Protein 2XVY (pdb70)

GO terms:
  GO:0050897 cobalt ion binding (F, IDA)
  GO:0051266 sirohydrochlorin ferrochelatase activity (F, IDA)
  GO:0016852 sirohydrochlorin cobaltochelatase activity (F, IDA)
  GO:0051262 protein tetramerization (P, IDA)
  GO:0020037 heme binding (F, IDA)
  GO:0042597 periplasmic space (C, TAS)

Radius of gyration: 18.87 Å; Cα contacts (8 Å, |Δi|>4): 536; chains: 1; bounding box: 40×61×34 Å

Foldseek 3Di:
DAEAEEEEEQDFPPPVWCVLVVLLVVVLCVVVVPHHYHYAHQHPVRCVSCVVVVHHHHHLLRRQVVVQVVVHAEYEYFYQWAWCFDSVVVNVVSQVVQDPPVSGHPYYFYFGYQLGPLVSLLLLLVQVVVVDDPPDDALAAEEEEEAADPGPRSVSQVSSQVNNCVVHVRYYYAYPYHPPHVVVVVVSCVVSVHAEYEYEYAGSTLHDCLDPQDPNPDCNHVCNVCVVVNHHYHYDRGGSSPGPSSSVSSVVSSVVRVVVRD

Nearest PDB structures (foldseek):
  2xvz-assembly1_A  TM=1.003E+00  e=1.046E-52  Nitratidesulfovibrio vulgaris str. Hildenborough
  2xwp-assembly1_A  TM=9.402E-01  e=5.558E-26  Salmonella enterica subsp. enterica serovar Typhimurium
  5hsg-assembly1_A  TM=4.271E-01  e=9.578E-05  Klebsiella pneumoniae subsp. pneumoniae MGH 78578
  5x2o-assembly2_C  TM=3.585E-01  e=1.044E-01  Oryzias latipes
  8jbt-assembly1_A  TM=3.182E-01  e=3.562E-01  Chloracidobacterium thermophilum

CATH classification: 3.40.50.1400 (+1 more: 3.40.50.1400)

Structure (mmCIF, N/CA/C/O backbone):
data_2XVY
#
_entry.id   2XVY
#
_cell.length_a   120.810
_cell.length_b   120.810
_cell.length_c   119.710
_cell.angle_alpha   90.00
_cell.angle_beta   90.00
_cell.angle_gamma   90.00
#
_symmetry.space_group_name_H-M   'I 4 2 2'
#
loop_
_entity.id
_entity.type
_entity.pdbx_description
1 polymer 'CHELATASE, PUTATIVE'
2 non-polymer 'PROTOPORPHYRIN IX CONTAINING FE'
3 non-polymer 'COBALT (II) ION'
4 non-polymer 'SULFATE ION'
5 non-polymer GLYCEROL
6 non-polymer 'PEROXIDE ION'
7 non-polymer 'SODIUM ION'
8 water water
#
loop_
_atom_site.group_PDB
_atom_site.id
_atom_site.type_symbol
_atom_site.label_atom_id
_atom_site.label_alt_id
_atom_site.label_comp_id
_atom_site.label_asym_id
_atom_site.label_entity_id
_atom_site.label_seq_id
_atom_site.pdbx_PDB_ins_code
_atom_site.Cartn_x
_atom_site.Cartn_y
_atom_site.Cartn_z
_atom_site.occupancy
_atom_site.B_iso_or_equiv
_atom_site.auth_seq_id
_atom_site.auth_comp_id
_atom_site.auth_asym_id
_atom_site.auth_atom_id
_atom_site.pdbx_PDB_model_num
ATOM 1 N N . GLN A 1 8 ? 20.353 63.171 14.577 1.00 33.86 8 GLN A N 1
ATOM 2 C CA . GLN A 1 8 ? 19.980 61.846 13.983 1.00 34.82 8 GLN A CA 1
ATOM 3 C C . GLN A 1 8 ? 19.833 60.791 15.066 1.00 32.99 8 GLN A C 1
ATOM 4 O O . GLN A 1 8 ? 20.796 60.495 15.780 1.00 34.23 8 GLN A O 1
ATOM 10 N N . LYS A 1 9 ? 18.649 60.174 15.190 1.00 29.53 9 LYS A N 1
ATOM 11 C CA . LYS A 1 9 ? 18.423 59.363 16.348 1.00 25.46 9 LYS A CA 1
ATOM 12 C C . LYS A 1 9 ? 17.550 58.169 15.945 1.00 24.79 9 LYS A C 1
ATOM 13 O O . LYS A 1 9 ? 16.403 58.353 15.544 1.00 22.96 9 LYS A O 1
ATOM 19 N N . THR A 1 10 ? 18.122 56.980 16.042 1.00 23.70 10 THR A N 1
ATOM 20 C CA . THR A 1 10 ? 17.404 55.750 15.608 1.00 22.34 10 THR A CA 1
ATOM 21 C C . THR A 1 10 ? 16.615 55.147 16.728 1.00 20.08 10 THR A C 1
ATOM 22 O O . THR A 1 10 ? 17.084 55.099 17.869 1.00 20.47 10 THR A O 1
ATOM 26 N N . GLY A 1 11 ? 15.398 54.647 16.410 1.00 19.64 11 GLY A N 1
ATOM 27 C CA . GLY A 1 11 ? 14.624 53.923 17.371 1.00 19.69 11 GLY A CA 1
ATOM 28 C C . GLY A 1 11 ? 13.966 52.699 16.706 1.00 18.50 11 GLY A C 1
ATOM 29 O O . GLY A 1 11 ? 13.871 52.630 15.496 1.00 19.63 11 GLY A O 1
ATOM 30 N N . ILE A 1 12 ? 13.546 51.774 17.539 1.00 18.28 12 ILE A N 1
ATOM 31 C CA . ILE A 1 12 ? 12.820 50.595 17.068 1.00 18.83 12 ILE A CA 1
ATOM 32 C C . ILE A 1 12 ? 11.434 50.608 17.711 1.00 18.29 12 ILE A C 1
ATOM 33 O O . ILE A 1 12 ? 11.301 50.813 18.926 1.00 19.18 12 ILE A O 1
ATOM 38 N N . LEU A 1 13 ? 10.403 50.357 16.891 1.00 18.06 13 LEU A N 1
ATOM 39 C CA . LEU A 1 13 ? 9.045 50.262 17.426 1.00 17.78 13 LEU A CA 1
ATOM 40 C C . LEU A 1 13 ? 8.554 48.831 17.139 1.00 17.32 13 LEU A C 1
ATOM 41 O O . LEU A 1 13 ? 8.330 48.475 15.969 1.00 18.51 13 LEU A O 1
ATOM 46 N N . LEU A 1 14 ? 8.387 48.085 18.216 1.00 17.56 14 LEU A N 1
ATOM 47 C CA . LEU A 1 14 ? 7.872 46.682 18.124 1.00 17.82 14 LEU A CA 1
ATOM 48 C C . LEU A 1 14 ? 6.362 46.772 18.213 1.00 18.85 14 LEU A C 1
ATOM 49 O O . LEU A 1 14 ? 5.782 47.438 19.110 1.00 19.19 14 LEU A O 1
ATOM 54 N N . VAL A 1 15 ? 5.696 46.117 17.263 1.00 19.56 15 VAL A N 1
ATOM 55 C CA . VAL A 1 15 ? 4.244 46.225 17.190 1.00 20.16 15 VAL A CA 1
ATOM 56 C C . VAL A 1 15 ? 3.652 44.839 17.108 1.00 22.79 15 VAL A C 1
ATOM 57 O O . VAL A 1 15 ? 3.903 44.109 16.136 1.00 22.39 15 VAL A O 1
ATOM 61 N N . ALA A 1 16 ? 2.868 44.498 18.101 1.00 22.40 16 ALA A N 1
ATOM 62 C CA . ALA A 1 16 ? 2.208 43.206 18.067 1.00 24.41 16 ALA A CA 1
ATOM 63 C C . ALA A 1 16 ? 0.691 43.420 17.972 1.00 24.57 16 ALA A C 1
ATOM 64 O O . ALA A 1 16 ? 0.168 44.539 18.166 1.00 23.56 16 ALA A O 1
ATOM 66 N N . PHE A 1 17 ? -0.044 42.346 17.715 1.00 24.67 17 PHE A N 1
ATOM 67 C CA . PHE A 1 17 ? -1.495 42.464 17.786 1.00 27.34 17 PHE A CA 1
ATOM 68 C C . PHE A 1 17 ? -1.814 42.898 19.217 1.00 28.07 17 PHE A C 1
ATOM 69 O O . PHE A 1 17 ? -2.599 43.854 19.470 1.00 27.14 17 PHE A O 1
ATOM 77 N N . GLY A 1 18 ? -1.156 42.185 20.128 1.00 29.70 18 GLY A N 1
ATOM 78 C CA . GLY A 1 18 ? -1.205 42.422 21.548 1.00 32.81 18 GLY A CA 1
ATOM 79 C C . GLY A 1 18 ? -2.128 41.441 22.244 1.00 34.75 18 GLY A C 1
ATOM 80 O O . GLY A 1 18 ? -2.989 40.790 21.602 1.00 35.38 18 GLY A O 1
ATOM 81 N N . THR A 1 19 ? -1.979 41.392 23.574 1.00 35.29 19 THR A N 1
ATOM 82 C CA . THR A 1 19 ? -2.830 40.581 24.432 1.00 35.75 19 THR A CA 1
ATOM 83 C C . THR A 1 19 ? -2.984 41.278 25.792 1.00 36.38 19 THR A C 1
ATOM 84 O O . THR A 1 19 ? -2.065 41.978 26.244 1.00 35.14 19 THR A O 1
ATOM 88 N N . SER A 1 20 ? -4.155 41.119 26.407 1.00 38.50 20 SER A N 1
ATOM 89 C CA . SER A 1 20 ? -4.352 41.559 27.804 1.00 40.74 20 SER A CA 1
ATOM 90 C C . SER A 1 20 ? -4.372 40.372 28.757 1.00 42.45 20 SER A C 1
ATOM 91 O O . SER A 1 20 ? -4.538 40.567 29.967 1.00 43.40 20 SER A O 1
ATOM 94 N N . VAL A 1 21 ? -4.221 39.159 28.209 1.00 43.51 21 VAL A N 1
ATOM 95 C CA . VAL A 1 21 ? -4.078 37.929 29.016 1.00 44.20 21 VAL A CA 1
ATOM 96 C C . VAL A 1 21 ? -2.716 37.954 29.746 1.00 44.82 21 VAL A C 1
ATOM 97 O O . VAL A 1 21 ? -1.636 37.909 29.132 1.00 44.19 21 VAL A O 1
ATOM 101 N N . GLU A 1 22 ? -2.788 38.024 31.070 1.00 45.66 22 GLU A N 1
ATOM 102 C CA . GLU A 1 22 ? -1.620 38.045 31.944 1.00 46.42 22 GLU A CA 1
ATOM 103 C C . GLU A 1 22 ? -0.618 36.945 31.593 1.00 46.52 22 GLU A C 1
ATOM 104 O O . GLU A 1 22 ? 0.565 37.225 31.381 1.00 47.05 22 GLU A O 1
ATOM 110 N N . GLU A 1 23 ? -1.102 35.705 31.501 1.00 46.55 23 GLU A N 1
ATOM 111 C CA . GLU A 1 23 ? -0.226 34.537 31.257 1.00 46.47 23 GLU A CA 1
ATOM 112 C C . GLU A 1 23 ? 0.427 34.521 29.869 1.00 45.67 23 GLU A C 1
ATOM 113 O O . GLU A 1 23 ? 1.394 33.785 29.658 1.00 45.81 23 GLU A O 1
ATOM 119 N N . ALA A 1 24 ? -0.105 35.312 28.930 1.00 44.24 24 ALA A N 1
ATOM 120 C CA . ALA A 1 24 ? 0.372 35.328 27.541 1.00 43.72 24 ALA A CA 1
ATOM 121 C C . ALA A 1 24 ? 1.434 36.408 27.266 1.00 43.87 24 ALA A C 1
ATOM 122 O O . ALA A 1 24 ? 2.310 36.222 26.389 1.00 42.60 24 ALA A O 1
ATOM 124 N N . ARG A 1 25 ? 1.344 37.514 28.013 1.00 43.73 25 ARG A N 1
ATOM 125 C CA . ARG A 1 25 ? 2.205 38.705 27.828 1.00 45.13 25 ARG A CA 1
ATOM 126 C C . ARG A 1 25 ? 3.736 38.446 27.917 1.00 44.79 25 ARG A C 1
ATOM 127 O O . ARG A 1 25 ? 4.527 39.090 27.201 1.00 45.74 25 ARG A O 1
ATOM 135 N N . PRO A 1 26 ? 4.164 37.504 28.779 1.00 44.65 26 PRO A N 1
ATOM 136 C CA . PRO A 1 26 ? 5.581 37.124 28.796 1.00 43.40 26 PRO A CA 1
ATOM 137 C C . PRO A 1 26 ? 6.235 36.759 27.471 1.00 42.42 26 PRO A C 1
ATOM 138 O O . PRO A 1 26 ? 7.408 37.092 27.298 1.00 43.44 26 PRO A O 1
ATOM 142 N N . ALA A 1 27 ? 5.523 36.092 26.557 1.00 39.91 27 ALA A N 1
ATOM 143 C CA . ALA A 1 27 ? 6.034 35.891 25.182 1.00 38.24 27 ALA A CA 1
ATOM 144 C C . ALA A 1 27 ? 6.508 37.216 24.527 1.00 36.44 27 ALA A C 1
ATOM 145 O O . ALA A 1 27 ? 7.543 37.238 23.843 1.00 34.83 27 ALA A O 1
ATOM 147 N N . LEU A 1 28 ? 5.744 38.296 24.731 1.00 35.23 28 LEU A N 1
ATOM 148 C CA . LEU A 1 28 ? 6.126 39.592 24.126 1.00 36.11 28 LEU A CA 1
ATOM 149 C C . LEU A 1 28 ? 7.319 40.207 24.845 1.00 37.00 28 LEU A C 1
ATOM 150 O O . LEU A 1 28 ? 8.243 40.697 24.190 1.00 36.97 28 LEU A O 1
ATOM 155 N N . ASP A 1 29 ? 7.321 40.149 26.179 1.00 38.37 29 ASP A N 1
ATOM 156 C CA . ASP A 1 29 ? 8.532 40.531 26.976 1.00 39.98 29 ASP A CA 1
ATOM 157 C C . ASP A 1 29 ? 9.791 39.780 26.521 1.00 39.07 29 ASP A C 1
ATOM 158 O O . ASP A 1 29 ? 10.876 40.369 26.407 1.00 39.92 29 ASP A O 1
ATOM 163 N N . LYS A 1 30 ? 9.660 38.484 26.258 1.00 38.79 30 LYS A N 1
ATOM 164 C CA . LYS A 1 30 ? 10.781 37.724 25.727 1.00 37.98 30 LYS A CA 1
ATOM 165 C C . LYS A 1 30 ? 11.286 38.360 24.408 1.00 36.57 30 LYS A C 1
ATOM 166 O O . LYS A 1 30 ? 12.501 38.574 24.241 1.00 36.27 30 LYS A O 1
ATOM 172 N N . MET A 1 31 ? 10.363 38.699 23.493 1.00 33.85 31 MET A N 1
ATOM 173 C CA . MET A 1 31 ? 10.775 39.318 22.223 1.00 31.76 31 MET A CA 1
ATOM 174 C C . MET A 1 31 ? 11.529 40.606 22.478 1.00 30.78 31 MET A C 1
ATOM 175 O O . MET A 1 31 ? 12.534 40.859 21.825 1.00 29.97 31 MET A O 1
ATOM 184 N N . GLY A 1 32 ? 11.035 41.409 23.428 1.00 30.79 32 GLY A N 1
ATOM 185 C CA . GLY A 1 32 ? 11.688 42.693 23.795 1.00 30.58 32 GLY A CA 1
ATOM 186 C C . GLY A 1 32 ? 13.113 42.442 24.283 1.00 30.54 32 GLY A C 1
ATOM 187 O O . GLY A 1 32 ? 14.050 43.123 23.856 1.00 29.38 32 GLY A O 1
ATOM 188 N N . ASP A 1 33 ? 13.297 41.434 25.132 1.00 30.77 33 ASP A N 1
ATOM 189 C CA . ASP A 1 33 ? 14.673 41.012 25.514 1.00 31.48 33 ASP A CA 1
ATOM 190 C C . ASP A 1 33 ? 15.593 40.649 24.338 1.00 31.09 33 ASP A C 1
ATOM 191 O O . ASP A 1 33 ? 16.760 41.120 24.268 1.00 30.83 33 ASP A O 1
ATOM 196 N N . ARG A 1 34 ? 15.087 39.817 23.417 1.00 28.62 34 ARG A N 1
ATOM 197 C CA . ARG A 1 34 ? 15.846 39.433 22.245 1.00 28.10 34 ARG A CA 1
ATOM 198 C C . ARG A 1 34 ? 16.253 40.653 21.438 1.00 26.81 34 ARG A C 1
ATOM 199 O O . ARG A 1 34 ? 17.381 40.733 20.938 1.00 26.74 34 ARG A O 1
ATOM 213 N N . VAL A 1 35 ? 15.311 41.584 21.258 1.00 26.17 35 VAL A N 1
ATOM 214 C CA . VAL A 1 35 ? 15.604 42.757 20.440 1.00 26.75 35 VAL A CA 1
ATOM 215 C C . VAL A 1 35 ? 16.674 43.652 21.095 1.00 28.17 35 VAL A C 1
ATOM 216 O O . VAL A 1 35 ? 17.626 44.078 20.398 1.00 27.70 35 VAL A O 1
ATOM 220 N N . ARG A 1 36 ? 16.498 43.894 22.392 1.00 29.40 36 ARG A N 1
ATOM 221 C CA . ARG A 1 36 ? 17.496 44.635 23.218 1.00 32.33 36 ARG A CA 1
ATOM 222 C C . ARG A 1 36 ? 18.867 43.974 23.127 1.00 32.65 36 ARG A C 1
ATOM 223 O O . ARG A 1 36 ? 19.882 44.650 22.924 1.00 32.53 36 ARG A O 1
ATOM 231 N N . ALA A 1 37 ? 18.899 42.648 23.248 1.00 33.28 37 ALA A N 1
ATOM 232 C CA . ALA A 1 37 ? 20.161 41.914 23.167 1.00 32.85 37 ALA A CA 1
ATOM 233 C C . ALA A 1 37 ? 20.828 42.050 21.805 1.00 31.84 37 ALA A C 1
ATOM 234 O O . ALA A 1 37 ? 22.052 42.173 21.723 1.00 32.10 37 ALA A O 1
ATOM 236 N N . ALA A 1 38 ? 20.045 42.050 20.728 1.00 30.56 38 ALA A N 1
ATOM 237 C CA . ALA A 1 38 ? 20.594 42.181 19.389 1.00 29.40 38 ALA A CA 1
ATOM 238 C C . ALA A 1 38 ? 21.007 43.621 19.056 1.00 29.45 38 ALA A C 1
ATOM 239 O O . ALA A 1 38 ? 21.893 43.836 18.224 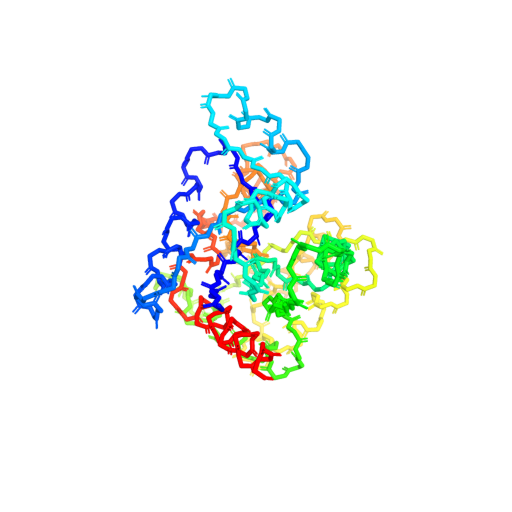1.00 30.00 38 ALA A O 1
ATOM 241 N N . HIS A 1 39 ? 20.349 44.603 19.681 1.00 29.08 39 HIS A N 1
ATOM 242 C CA . HIS A 1 39 ? 20.540 46.020 19.313 1.00 29.31 39 HIS A CA 1
ATOM 243 C C . HIS A 1 39 ? 20.675 46.866 20.578 1.00 29.84 39 HIS A C 1
ATOM 244 O O . HIS A 1 39 ? 19.823 47.703 20.894 1.00 29.87 39 HIS A O 1
ATOM 251 N N . PRO A 1 40 ? 21.766 46.634 21.322 1.00 30.89 40 PRO A N 1
ATOM 252 C CA . PRO A 1 40 ? 21.877 47.145 22.678 1.00 31.38 40 PRO A CA 1
ATOM 253 C C . PRO A 1 40 ? 21.882 48.675 22.759 1.00 31.36 40 PRO A C 1
ATOM 254 O O . PRO A 1 40 ? 21.584 49.207 23.794 1.00 32.79 40 PRO A O 1
ATOM 258 N N . ASP A 1 41 ? 22.170 49.366 21.676 1.00 32.10 41 ASP A N 1
ATOM 259 C CA . ASP A 1 41 ? 22.269 50.822 21.754 1.00 33.04 41 ASP A CA 1
ATOM 260 C C . ASP A 1 41 ? 21.081 51.569 21.144 1.00 31.92 41 ASP A C 1
ATOM 261 O O . ASP A 1 41 ? 21.130 52.793 20.979 1.00 31.05 41 ASP A O 1
ATOM 266 N N . ILE A 1 42 ? 20.029 50.834 20.771 1.00 29.27 42 ILE A N 1
ATOM 267 C CA . ILE A 1 42 ? 18.901 51.467 20.077 1.00 26.63 42 ILE A CA 1
ATOM 268 C C . ILE A 1 42 ? 17.684 51.372 20.985 1.00 25.14 42 ILE A C 1
ATOM 269 O O . ILE A 1 42 ? 17.312 50.261 21.430 1.00 25.07 42 ILE A O 1
ATOM 274 N N . PRO A 1 43 ? 17.058 52.530 21.296 1.00 23.79 43 PRO A N 1
ATOM 275 C CA . PRO A 1 43 ? 15.861 52.537 22.148 1.00 22.13 43 PRO A CA 1
ATOM 276 C C . PRO A 1 43 ? 14.744 51.707 21.491 1.00 22.75 43 PRO A C 1
ATOM 277 O O . PRO A 1 43 ? 14.632 51.696 20.295 1.00 21.65 43 PRO A O 1
ATOM 281 N N . VAL A 1 44 ? 13.982 51.020 22.314 1.00 22.49 44 VAL A N 1
ATOM 282 C CA . VAL A 1 44 ? 12.924 50.139 21.838 1.00 23.95 44 VAL A CA 1
ATOM 283 C C . VAL A 1 44 ? 11.617 50.643 22.442 1.00 23.68 44 VAL A C 1
ATOM 284 O O . VAL A 1 44 ? 11.561 51.023 23.612 1.00 26.03 44 VAL A O 1
ATOM 288 N N . ARG A 1 45 ? 10.578 50.745 21.625 1.00 23.47 45 ARG A N 1
ATOM 289 C CA . ARG A 1 45 ? 9.288 51.243 22.080 1.00 22.05 45 ARG A CA 1
ATOM 290 C C . ARG A 1 45 ? 8.270 50.196 21.637 1.00 22.68 45 ARG A C 1
ATOM 291 O O . ARG A 1 45 ? 8.592 49.372 20.748 1.00 20.68 45 ARG A O 1
ATOM 299 N N . TRP A 1 46 ? 7.080 50.221 22.239 1.00 20.15 46 TRP A N 1
ATOM 300 C CA . TRP A 1 46 ? 6.036 49.219 21.891 1.00 21.16 46 TRP A CA 1
ATOM 301 C C . TRP A 1 46 ? 4.750 49.883 21.409 1.00 20.14 46 TRP A C 1
ATOM 302 O O . TRP A 1 46 ? 4.399 51.012 21.843 1.00 20.79 46 TRP A O 1
ATOM 313 N N . ALA A 1 47 ? 4.026 49.202 20.510 1.00 19.08 47 ALA A N 1
ATOM 314 C CA . ALA A 1 47 ? 2.633 49.580 20.200 1.00 17.74 47 ALA A CA 1
ATOM 315 C C . ALA A 1 47 ? 1.842 48.332 19.899 1.00 19.25 47 ALA A C 1
ATOM 316 O O . ALA A 1 47 ? 2.441 47.250 19.701 1.00 19.06 47 ALA A O 1
ATOM 318 N N . TYR A 1 48 ? 0.530 48.519 19.784 1.00 19.46 48 TYR A N 1
ATOM 319 C CA . TYR A 1 48 ? -0.394 47.360 19.601 1.00 21.02 48 TYR A CA 1
ATOM 320 C C . TYR A 1 48 ? -1.415 47.684 18.561 1.00 21.21 48 TYR A C 1
ATOM 321 O O . TYR A 1 48 ? -1.975 48.801 18.574 1.00 20.20 48 TYR A O 1
ATOM 330 N N . THR A 1 49 ? -1.703 46.735 17.654 1.00 20.77 49 THR A N 1
ATOM 331 C CA . THR A 1 49 ? -2.626 47.067 16.585 1.00 21.94 49 THR A CA 1
ATOM 332 C C . THR A 1 49 ? -4.109 46.825 16.937 1.00 23.29 49 THR A C 1
ATOM 333 O O . THR A 1 49 ? -4.964 47.412 16.315 1.00 25.33 49 THR A O 1
ATOM 337 N N . ALA A 1 50 ? -4.417 45.984 17.897 1.00 24.00 50 ALA A N 1
ATOM 338 C CA . ALA A 1 50 ? -5.841 45.664 18.143 1.00 24.36 50 ALA A CA 1
ATOM 339 C C . ALA A 1 50 ? -6.453 46.750 19.088 1.00 24.29 50 ALA A C 1
ATOM 340 O O . ALA A 1 50 ? -6.068 46.825 20.251 1.00 23.06 50 ALA A O 1
ATOM 342 N N . LYS A 1 51 ? -7.417 47.519 18.594 1.00 25.72 51 LYS A N 1
ATOM 343 C CA . LYS A 1 51 ? -8.068 48.590 19.398 1.00 26.78 51 LYS A CA 1
ATOM 344 C C . LYS A 1 51 ? -8.656 48.012 20.709 1.00 27.30 51 LYS A C 1
ATOM 345 O O . LYS A 1 51 ? -8.547 48.621 21.775 1.00 25.32 51 LYS A O 1
ATOM 351 N N . MET A 1 52 ? -9.216 46.794 20.668 1.00 26.48 52 MET A N 1
ATOM 352 C CA . MET A 1 52 ? -9.787 46.216 21.897 1.00 28.39 52 MET A CA 1
ATOM 353 C C . MET A 1 52 ? -8.785 45.773 22.923 1.00 26.86 52 MET A C 1
ATOM 354 O O . MET A 1 52 ? -9.059 45.845 24.130 1.00 27.91 52 MET A O 1
ATOM 359 N N . ILE A 1 53 ? -7.599 45.352 22.489 1.00 23.49 53 ILE A N 1
ATOM 360 C CA . ILE A 1 53 ? -6.591 45.012 23.435 1.00 23.82 53 ILE A CA 1
ATOM 361 C C . ILE A 1 53 ? -6.054 46.298 24.083 1.00 21.47 53 ILE A C 1
ATOM 362 O O . ILE A 1 53 ? -5.748 46.312 25.267 1.00 21.33 53 ILE A O 1
ATOM 367 N N . ARG A 1 54 ? -5.931 47.357 23.293 1.00 20.63 54 ARG A N 1
ATOM 368 C CA . ARG A 1 54 ? -5.439 48.647 23.889 1.00 19.98 54 ARG A CA 1
ATOM 369 C C . ARG A 1 54 ? -6.427 49.144 24.934 1.00 19.94 54 ARG A C 1
ATOM 370 O O . ARG A 1 54 ? -6.019 49.578 26.009 1.00 19.30 54 ARG A O 1
ATOM 378 N N . ALA A 1 55 ? -7.720 49.031 24.630 1.00 19.18 55 ALA A N 1
ATOM 379 C CA . ALA A 1 55 ? -8.768 49.395 25.599 1.00 20.54 55 ALA A CA 1
ATOM 380 C C . ALA A 1 55 ? -8.632 48.591 26.874 1.00 20.33 55 ALA A C 1
ATOM 381 O O . ALA A 1 55 ? -8.608 49.157 27.988 1.00 19.64 55 ALA A O 1
ATOM 383 N N . LYS A 1 56 ? -8.451 47.265 26.753 1.00 20.45 56 LYS A N 1
ATOM 384 C CA . LYS A 1 56 ? -8.337 46.447 27.941 1.00 22.34 56 LYS A CA 1
ATOM 385 C C . LYS A 1 56 ? -7.110 46.744 28.746 1.00 22.05 56 LYS A C 1
ATOM 386 O O . LYS A 1 56 ? -7.165 46.711 29.983 1.00 21.32 56 LYS A O 1
ATOM 392 N N . LEU A 1 57 ? -5.981 47.029 28.075 1.00 19.45 57 LEU A N 1
ATOM 393 C CA . LEU A 1 57 ? -4.772 47.301 28.788 1.00 19.42 57 LEU A CA 1
ATOM 394 C C . LEU A 1 57 ? -4.899 48.649 29.480 1.00 18.04 57 LEU A C 1
ATOM 395 O O . LEU A 1 57 ? -4.508 48.761 30.639 1.00 18.36 57 LEU A O 1
ATOM 400 N N . ARG A 1 58 ? -5.461 49.638 28.789 1.00 18.22 58 ARG A N 1
ATOM 401 C CA . ARG A 1 58 ? -5.639 50.947 29.475 1.00 17.90 58 ARG A CA 1
ATOM 402 C C . ARG A 1 58 ? -6.527 50.777 30.714 1.00 19.22 58 ARG A C 1
ATOM 403 O O . ARG A 1 58 ? -6.294 51.372 31.800 1.00 17.72 58 ARG A O 1
ATOM 411 N N . ALA A 1 59 ? -7.533 49.930 30.573 1.00 18.11 59 ALA A N 1
ATOM 412 C CA . ALA A 1 59 ? -8.406 49.678 31.721 1.00 20.22 59 ALA A CA 1
ATOM 413 C C . ALA A 1 59 ? -7.639 49.140 32.896 1.00 20.15 59 ALA A C 1
ATOM 414 O O . ALA A 1 59 ? -7.985 49.431 34.051 1.00 21.41 59 ALA A O 1
ATOM 416 N N . GLU A 1 60 ? -6.614 48.321 32.644 1.00 20.81 60 GLU A N 1
ATOM 417 C CA . GLU A 1 60 ? -5.771 47.821 33.732 1.00 22.49 60 GLU A CA 1
ATOM 418 C C . GLU A 1 60 ? -4.706 48.814 34.207 1.00 22.83 60 GLU A C 1
ATOM 419 O O . GLU A 1 60 ? -3.882 48.495 35.058 1.00 23.71 60 GLU A O 1
ATOM 425 N N . GLY A 1 61 ? -4.729 50.031 33.678 1.00 21.42 61 GLY A N 1
ATOM 426 C CA . GLY A 1 61 ? -3.766 51.053 34.132 1.00 21.71 61 GLY A CA 1
ATOM 427 C C . GLY A 1 61 ? -2.435 50.975 33.426 1.00 21.24 61 GLY A C 1
ATOM 428 O O . GLY A 1 61 ? -1.450 51.540 33.902 1.00 21.65 61 GLY A O 1
ATOM 429 N N . ILE A 1 62 ? -2.405 50.311 32.274 1.00 21.19 62 ILE A N 1
ATOM 430 C CA . ILE A 1 62 ? -1.165 50.047 31.538 1.00 23.24 62 ILE A CA 1
ATOM 431 C C . ILE A 1 62 ? -1.181 50.907 30.268 1.00 22.57 62 ILE A C 1
ATOM 432 O O . ILE A 1 62 ? -2.185 50.950 29.552 1.00 23.25 62 ILE A O 1
ATOM 437 N N . ALA A 1 63 ? -0.077 51.592 29.974 1.00 22.51 63 ALA A N 1
ATOM 438 C CA . ALA A 1 63 ? 0.012 52.347 28.691 1.00 22.19 63 ALA A CA 1
ATOM 439 C C . ALA A 1 63 ? 0.064 51.342 27.538 1.00 20.62 63 ALA A C 1
ATOM 440 O O . ALA A 1 63 ? 0.801 50.349 27.595 1.00 21.76 63 ALA A O 1
ATOM 442 N N . ALA A 1 64 ? -0.714 51.585 26.481 1.00 18.98 64 ALA A N 1
ATOM 443 C CA . ALA A 1 64 ? -0.800 50.632 25.375 1.00 17.75 64 ALA A CA 1
ATOM 444 C C . ALA A 1 64 ? -1.073 51.463 24.133 1.00 16.63 64 ALA A C 1
ATOM 445 O O . ALA A 1 64 ? -2.191 51.532 23.638 1.00 16.10 64 ALA A O 1
ATOM 447 N N . PRO A 1 65 ? -0.037 52.152 23.640 1.00 17.26 65 PRO A N 1
ATOM 448 C CA . PRO A 1 65 ? -0.237 53.089 22.524 1.00 16.11 65 PRO A CA 1
ATOM 449 C C . PRO A 1 65 ? -0.615 52.378 21.218 1.00 16.52 65 PRO A C 1
ATOM 450 O O . PRO A 1 65 ? -0.119 51.275 20.934 1.00 16.20 65 PRO A O 1
ATOM 454 N N . SER A 1 66 ? -1.477 52.993 20.437 1.00 15.32 66 SER A N 1
ATOM 455 C CA . SER A 1 66 ? -1.621 52.644 19.031 1.00 15.46 66 SER A CA 1
ATOM 456 C C . SER A 1 66 ? -0.324 52.956 18.280 1.00 16.29 66 SER A C 1
ATOM 457 O O . SER A 1 66 ? 0.530 53.739 18.781 1.00 16.20 66 SER A O 1
ATOM 460 N N . PRO A 1 67 ? -0.164 52.396 17.067 1.00 16.82 67 PRO A N 1
ATOM 461 C CA . PRO A 1 67 ? 1.026 52.738 16.302 1.00 17.84 67 PRO A CA 1
ATOM 462 C C . PRO A 1 67 ? 1.097 54.270 16.081 1.00 16.81 67 PRO A C 1
ATOM 463 O O . PRO A 1 67 ? 2.196 54.852 16.223 1.00 16.10 67 PRO A O 1
ATOM 467 N N . ALA A 1 68 ? -0.048 54.893 15.791 1.00 16.20 68 ALA A N 1
ATOM 468 C CA . ALA A 1 68 ? -0.071 56.369 15.602 1.00 16.89 68 ALA A CA 1
ATOM 469 C C . ALA A 1 68 ? 0.337 57.120 16.915 1.00 16.44 68 ALA A C 1
ATOM 470 O O . ALA A 1 68 ? 1.153 58.040 16.876 1.00 16.06 68 ALA A O 1
ATOM 472 N N . GLU A 1 69 ? -0.171 56.711 18.084 1.00 15.18 69 GLU A N 1
ATOM 473 C CA . GLU A 1 69 ? 0.218 57.333 19.350 1.00 15.40 69 GLU A CA 1
ATOM 474 C C . GLU A 1 69 ? 1.709 57.150 19.595 1.00 16.18 69 GLU A C 1
ATOM 475 O O . GLU A 1 69 ? 2.414 58.093 20.011 1.00 15.83 69 GLU A O 1
ATOM 481 N N . ALA A 1 70 ? 2.199 55.924 19.396 1.00 15.44 70 ALA A N 1
ATOM 482 C CA . ALA A 1 70 ? 3.603 55.643 19.624 1.00 14.81 70 ALA A CA 1
ATOM 483 C C . ALA A 1 70 ? 4.509 56.471 18.713 1.00 15.04 70 ALA A C 1
ATOM 484 O O . ALA A 1 70 ? 5.513 57.038 19.197 1.00 16.99 70 ALA A O 1
ATOM 486 N N . LEU A 1 71 ? 4.200 56.519 17.409 1.00 16.16 71 LEU A N 1
ATOM 487 C CA . LEU A 1 71 ? 5.057 57.266 16.485 1.00 16.82 71 LEU A CA 1
ATOM 488 C C . LEU A 1 71 ? 4.987 58.775 16.779 1.00 17.65 71 LEU A C 1
ATOM 489 O O . LEU A 1 71 ? 6.054 59.453 16.744 1.00 17.26 71 LEU A O 1
ATOM 494 N N . ALA A 1 72 ? 3.784 59.279 17.077 1.00 17.52 72 ALA A N 1
ATOM 495 C CA . ALA A 1 72 ? 3.660 60.707 17.459 1.00 16.69 72 ALA A CA 1
ATOM 496 C C . ALA A 1 72 ? 4.533 60.993 18.691 1.00 17.62 72 ALA A C 1
ATOM 497 O O . ALA A 1 72 ? 5.233 62.049 18.765 1.00 17.69 72 ALA A O 1
ATOM 499 N N . GLY A 1 73 ? 4.523 60.101 19.674 1.00 17.49 73 GLY A N 1
ATOM 500 C CA . GLY A 1 73 ? 5.387 60.265 20.851 1.00 18.24 73 GLY A CA 1
ATOM 501 C C . GLY A 1 73 ? 6.862 60.149 20.552 1.00 18.48 73 GLY A C 1
ATOM 502 O O . GLY A 1 73 ? 7.677 60.899 21.124 1.00 19.40 73 GLY A O 1
ATOM 503 N N . MET A 1 74 ? 7.262 59.207 19.693 1.00 18.00 74 MET A N 1
ATOM 504 C CA . MET A 1 74 ? 8.668 59.124 19.318 1.00 18.71 74 MET A CA 1
ATOM 505 C C . MET A 1 74 ? 9.121 60.391 18.537 1.00 18.66 74 MET A C 1
ATOM 506 O O . MET A 1 74 ? 10.269 60.888 18.723 1.00 20.59 74 MET A O 1
ATOM 511 N N . ALA A 1 75 ? 8.239 60.943 17.714 1.00 19.32 75 ALA A N 1
ATOM 512 C CA . ALA A 1 75 ? 8.610 62.200 17.011 1.00 19.12 75 ALA A CA 1
ATOM 513 C C . ALA A 1 75 ? 8.873 63.299 18.068 1.00 20.97 75 ALA A C 1
ATOM 514 O O . ALA A 1 75 ? 9.852 64.068 17.957 1.00 21.38 75 ALA A O 1
ATOM 516 N N . GLU A 1 76 ? 8.063 63.320 19.116 1.00 21.95 76 GLU A N 1
ATOM 517 C CA . GLU A 1 76 ? 8.203 64.329 20.145 1.00 22.46 76 GLU A CA 1
ATOM 518 C C . GLU A 1 76 ? 9.506 64.132 20.959 1.00 23.33 76 GLU A C 1
ATOM 519 O O . GLU A 1 76 ? 10.106 65.109 21.455 1.00 24.11 76 GLU A O 1
ATOM 525 N N . GLU A 1 77 ? 9.971 62.896 21.091 1.00 20.61 77 GLU A N 1
ATOM 526 C CA . GLU A 1 77 ? 11.255 62.629 21.700 1.00 22.54 77 GLU A CA 1
ATOM 527 C C . GLU A 1 77 ? 12.443 62.942 20.800 1.00 22.07 77 GLU A C 1
ATOM 528 O O . GLU A 1 77 ? 13.575 62.768 21.242 1.00 23.97 77 GLU A O 1
ATOM 534 N N . GLY A 1 78 ? 12.190 63.320 19.546 1.00 21.83 78 GLY A N 1
ATOM 535 C CA . GLY A 1 78 ? 13.243 63.677 18.634 1.00 21.47 78 GLY A CA 1
ATOM 536 C C . GLY A 1 78 ? 13.873 62.482 17.897 1.00 21.32 78 GLY A C 1
ATOM 537 O O . GLY A 1 78 ? 14.954 62.611 17.303 1.00 21.90 78 GLY A O 1
ATOM 538 N N . PHE A 1 79 ? 13.193 61.318 17.882 1.00 20.93 79 PHE A N 1
ATOM 539 C CA . PHE A 1 79 ? 13.673 60.254 16.996 1.00 20.62 79 PHE A CA 1
ATOM 540 C C . PHE A 1 79 ? 13.545 60.756 15.576 1.00 20.92 79 PHE A C 1
ATOM 541 O O . PHE A 1 79 ? 12.628 61.546 15.277 1.00 21.31 79 PHE A O 1
ATOM 549 N N . THR A 1 80 ? 14.459 60.318 14.702 1.00 20.46 80 THR A N 1
ATOM 550 C CA . THR A 1 80 ? 14.421 60.714 13.328 1.00 20.66 80 THR A CA 1
ATOM 551 C C . THR A 1 80 ? 14.246 59.531 12.406 1.00 19.73 80 THR A C 1
ATOM 552 O O . THR A 1 80 ? 13.724 59.690 11.325 1.00 19.97 80 THR A O 1
ATOM 556 N N . HIS A 1 81 ? 14.752 58.370 12.807 1.00 19.52 81 HIS A N 1
ATOM 557 C CA . HIS A 1 81 ? 14.662 57.209 11.896 1.00 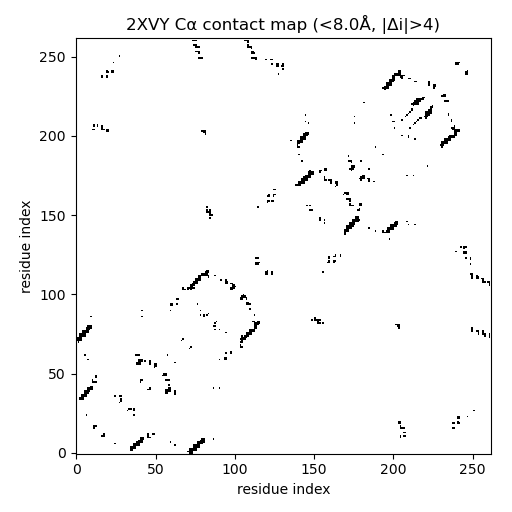19.77 81 HIS A CA 1
ATOM 558 C C . HIS A 1 81 ? 14.133 56.067 12.725 1.00 18.48 81 HIS A C 1
ATOM 559 O O . HIS A 1 81 ? 14.763 55.705 13.715 1.00 20.52 81 HIS A O 1
ATOM 566 N N . VAL A 1 82 ? 12.980 55.490 12.359 1.00 19.28 82 VAL A N 1
ATOM 567 C CA . VAL A 1 82 ? 12.441 54.452 13.242 1.00 18.70 82 VAL A CA 1
ATOM 568 C C . VAL A 1 82 ? 12.160 53.196 12.416 1.00 18.34 82 VAL A C 1
ATOM 569 O O . VAL A 1 82 ? 11.517 53.313 11.377 1.00 18.51 82 VAL A O 1
ATOM 573 N N . ALA A 1 83 ? 12.655 52.049 12.882 1.00 18.93 83 ALA A N 1
ATOM 574 C CA . ALA A 1 83 ? 12.309 50.754 12.251 1.00 18.46 83 ALA A CA 1
ATOM 575 C C . ALA A 1 83 ? 11.146 50.153 13.069 1.00 17.69 83 ALA A C 1
ATOM 576 O O . ALA A 1 83 ? 11.268 49.881 14.278 1.00 18.16 83 ALA A O 1
ATOM 578 N N . VAL A 1 84 ? 10.026 50.004 12.406 1.00 19.26 84 VAL A N 1
ATOM 579 C CA . VAL A 1 84 ? 8.833 49.417 12.996 1.00 19.61 84 VAL A CA 1
ATOM 580 C C . VAL A 1 84 ? 8.833 47.905 12.651 1.00 21.63 84 VAL A C 1
ATOM 581 O O . VAL A 1 84 ? 8.778 47.551 11.459 1.00 24.43 84 VAL A O 1
ATOM 585 N N . GLN A 1 85 ? 8.851 47.034 13.644 1.00 19.31 85 GLN A N 1
ATOM 586 C CA . GLN A 1 85 ? 8.838 45.600 13.372 1.00 20.40 85 GLN A CA 1
ATOM 587 C C . GLN A 1 85 ? 7.491 45.035 13.709 1.00 20.43 85 GLN A C 1
ATOM 588 O O . GLN A 1 85 ? 7.084 45.028 14.860 1.00 21.24 85 GLN A O 1
ATOM 594 N N . SER A 1 86 ? 6.858 44.497 12.679 1.00 21.73 86 SER A N 1
ATOM 595 C CA . SER A 1 86 ? 5.645 43.765 12.837 1.00 22.35 86 SER A CA 1
ATOM 596 C C . SER A 1 86 ? 5.873 42.375 13.528 1.00 22.11 86 SER A C 1
ATOM 597 O O . SER A 1 86 ? 6.667 41.577 13.063 1.00 23.33 86 SER A O 1
ATOM 600 N N . LEU A 1 87 ? 5.195 42.144 14.637 1.00 21.19 87 LEU A N 1
ATOM 601 C CA . LEU A 1 87 ? 5.223 40.842 15.289 1.00 22.37 87 LEU A CA 1
ATOM 602 C C . LEU A 1 87 ? 3.953 40.066 14.922 1.00 21.29 87 LEU A C 1
ATOM 603 O O . LEU A 1 87 ? 3.524 39.198 15.635 1.00 23.77 87 LEU A O 1
ATOM 608 N N . HIS A 1 88 ? 3.377 40.401 13.747 1.00 19.27 88 HIS A N 1
ATOM 609 C CA . HIS A 1 88 ? 2.239 39.682 13.119 1.00 19.24 88 HIS A CA 1
ATOM 610 C C . HIS A 1 88 ? 2.746 38.457 12.348 1.00 16.82 88 HIS A C 1
ATOM 611 O O . HIS A 1 88 ? 3.937 38.345 12.028 1.00 16.07 88 HIS A O 1
ATOM 618 N N . THR A 1 89 ? 1.836 37.508 12.113 1.00 17.52 89 THR A N 1
ATOM 619 C CA . THR A 1 89 ? 2.231 36.288 11.403 1.00 18.16 89 THR A CA 1
ATOM 620 C C . THR A 1 89 ? 2.161 36.425 9.890 1.00 17.63 89 THR A C 1
ATOM 621 O O . THR A 1 89 ? 2.988 35.828 9.200 1.00 19.00 89 THR A O 1
ATOM 625 N N . ILE A 1 90 ? 1.180 37.184 9.368 1.00 15.67 90 ILE A N 1
ATOM 626 C CA . ILE A 1 90 ? 0.977 37.281 7.921 1.00 15.63 90 ILE A CA 1
ATOM 627 C C . ILE A 1 90 ? 0.871 38.751 7.556 1.00 17.27 90 ILE A C 1
ATOM 628 O O . ILE A 1 90 ? 0.581 39.573 8.450 1.00 16.92 90 ILE A O 1
ATOM 633 N N . PRO A 1 91 ? 1.094 39.062 6.270 1.00 17.60 91 PRO A N 1
ATOM 634 C CA . PRO A 1 91 ? 0.945 40.475 5.782 1.00 17.73 91 PRO A CA 1
ATOM 635 C C . PRO A 1 91 ? -0.502 40.788 5.450 1.00 17.12 91 PRO A C 1
ATOM 636 O O . PRO A 1 91 ? -0.864 41.116 4.277 1.00 18.06 91 PRO A O 1
ATOM 640 N N . GLY A 1 92 ? -1.347 40.692 6.478 1.00 18.10 92 GLY A N 1
ATOM 641 C CA . GLY A 1 92 ? -2.787 40.804 6.308 1.00 17.82 92 GLY A CA 1
ATOM 642 C C . GLY A 1 92 ? -3.238 42.241 6.596 1.00 19.16 92 GLY A C 1
ATOM 643 O O . GLY A 1 92 ? -2.459 43.186 6.432 1.00 18.91 92 GLY A O 1
ATOM 644 N N . GLU A 1 93 ? -4.478 42.378 7.051 1.00 21.58 93 GLU A N 1
ATOM 645 C CA . GLU A 1 93 ? -5.081 43.714 7.281 1.00 22.93 93 GLU A CA 1
ATOM 646 C C . GLU A 1 93 ? -4.313 44.499 8.350 1.00 23.01 93 GLU A C 1
ATOM 647 O O . GLU A 1 93 ? -4.027 45.690 8.109 1.00 23.40 93 GLU A O 1
ATOM 653 N N . GLU A 1 94 ? -3.936 43.864 9.487 1.00 23.56 94 GLU A N 1
ATOM 654 C CA . GLU A 1 94 ? -3.192 44.573 10.547 1.00 24.68 94 GLU A CA 1
ATOM 655 C C . GLU A 1 94 ? -1.865 45.046 10.035 1.00 23.42 94 GLU A C 1
ATOM 656 O O . GLU A 1 94 ? -1.493 46.203 10.256 1.00 24.00 94 GLU A O 1
ATOM 662 N N . PHE A 1 95 ? -1.106 44.158 9.385 1.00 20.37 95 PHE A N 1
ATOM 663 C CA . PHE A 1 95 ? 0.170 44.550 8.812 1.00 20.36 95 PHE A CA 1
ATOM 664 C C . PHE A 1 95 ? 0.023 45.711 7.800 1.00 18.99 95 PHE A C 1
ATOM 665 O O . PHE A 1 95 ? 0.828 46.687 7.790 1.00 20.20 95 PHE A O 1
ATOM 673 N N . HIS A 1 96 ? -0.964 45.592 6.928 1.00 19.03 96 HIS A N 1
ATOM 674 C CA . HIS A 1 96 ? -1.139 46.623 5.895 1.00 19.15 96 HIS A CA 1
ATOM 675 C C . HIS A 1 96 ? -1.527 47.975 6.561 1.00 19.63 96 HIS A C 1
ATOM 676 O O . HIS A 1 96 ? -1.080 49.034 6.093 1.00 19.62 96 HIS A O 1
ATOM 683 N N . GLY A 1 97 ? -2.327 47.915 7.616 1.00 21.09 97 GLY A N 1
ATOM 684 C CA . GLY A 1 97 ? -2.703 49.154 8.360 1.00 21.51 97 GLY A CA 1
ATOM 685 C C . GLY A 1 97 ? -1.478 49.755 8.994 1.00 22.32 97 GLY A C 1
ATOM 686 O O . GLY A 1 97 ? -1.269 50.990 8.993 1.00 22.13 97 GLY A O 1
ATOM 687 N N . LEU A 1 98 ? -0.636 48.892 9.558 1.00 21.58 98 LEU A N 1
ATOM 688 C CA . LEU A 1 98 ? 0.641 49.316 10.076 1.00 22.30 98 LEU A CA 1
ATOM 689 C C . LEU A 1 98 ? 1.526 50.002 9.047 1.00 21.89 98 LEU A C 1
ATOM 690 O O . LEU A 1 98 ? 2.090 51.083 9.327 1.00 22.06 98 LEU A O 1
ATOM 695 N N . LEU A 1 99 ? 1.657 49.456 7.832 1.00 21.63 99 LEU A N 1
ATOM 696 C CA . LEU A 1 99 ? 2.439 50.107 6.785 1.00 21.66 99 LEU A CA 1
ATOM 697 C C . LEU A 1 99 ? 1.887 51.485 6.443 1.00 22.18 99 LEU A C 1
ATOM 698 O O . LEU A 1 99 ? 2.657 52.423 6.194 1.00 21.96 99 LEU A O 1
ATOM 703 N N . GLU A 1 100 ? 0.573 51.585 6.374 1.00 21.13 100 GLU A N 1
ATOM 704 C CA . GLU A 1 100 ? -0.003 52.866 5.983 1.00 23.84 100 GLU A CA 1
ATOM 705 C C . GLU A 1 100 ? 0.279 53.928 7.048 1.00 23.09 100 GLU A C 1
ATOM 706 O O . GLU A 1 100 ? 0.572 55.099 6.741 1.00 22.80 100 GLU A O 1
ATOM 712 N N . THR A 1 101 ? 0.181 53.505 8.295 1.00 22.37 101 THR A N 1
ATOM 713 C CA . THR A 1 101 ? 0.401 54.404 9.421 1.00 22.71 101 THR A CA 1
ATOM 714 C C . THR A 1 101 ? 1.835 54.844 9.470 1.00 23.95 101 THR A C 1
ATOM 715 O O . THR A 1 101 ? 2.148 56.047 9.569 1.00 22.02 101 THR A O 1
ATOM 719 N N . ALA A 1 102 ? 2.747 53.873 9.358 1.00 24.13 102 ALA A N 1
ATOM 720 C CA . ALA A 1 102 ? 4.150 54.182 9.362 1.00 26.75 102 ALA A CA 1
ATOM 721 C C . ALA A 1 102 ? 4.510 55.172 8.298 1.00 27.70 102 ALA A C 1
ATOM 722 O O . ALA A 1 102 ? 5.215 56.173 8.544 1.00 28.86 102 ALA A O 1
ATOM 724 N N . HIS A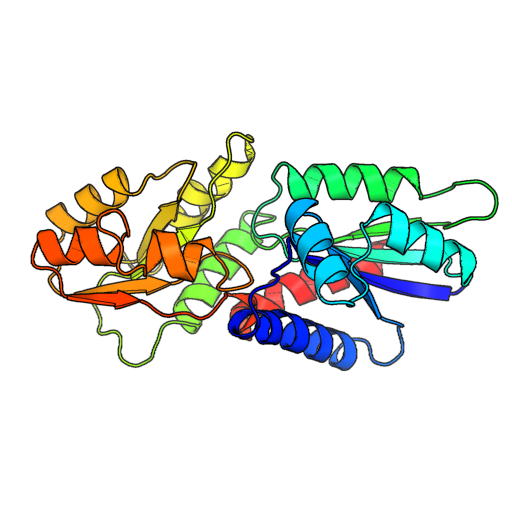 1 103 ? 4.001 54.927 7.102 1.00 27.29 103 HIS A N 1
ATOM 725 C CA . HIS A 1 103 ? 4.325 55.784 6.010 1.00 28.63 103 HIS A CA 1
ATOM 726 C C . HIS A 1 103 ? 3.664 57.178 6.082 1.00 27.79 103 HIS A C 1
ATOM 727 O O . HIS A 1 103 ? 4.234 58.163 5.597 1.00 27.90 103 HIS A O 1
ATOM 734 N N . ALA A 1 104 ? 2.538 57.269 6.790 1.00 25.18 104 ALA A N 1
ATOM 735 C CA . ALA A 1 104 ? 1.888 58.571 7.074 1.00 23.80 104 ALA A CA 1
ATOM 736 C C . ALA A 1 104 ? 2.791 59.471 7.908 1.00 22.93 104 ALA A C 1
ATOM 737 O O . ALA A 1 104 ? 2.785 60.715 7.720 1.00 22.24 104 ALA A O 1
ATOM 739 N N . PHE A 1 105 ? 3.573 58.880 8.806 1.00 20.95 105 PHE A N 1
ATOM 740 C CA . PHE A 1 105 ? 4.394 59.674 9.732 1.00 22.18 105 PHE A CA 1
ATOM 741 C C . PHE A 1 105 ? 5.681 60.104 9.074 1.00 23.16 105 PHE A C 1
ATOM 742 O O . PHE A 1 105 ? 6.273 61.143 9.431 1.00 23.11 105 PHE A O 1
ATOM 750 N N . GLN A 1 106 ? 6.110 59.337 8.069 1.00 22.54 106 GLN A N 1
ATOM 751 C CA . GLN A 1 106 ? 7.407 59.585 7.483 1.00 23.86 106 GLN A CA 1
ATOM 752 C C . GLN A 1 106 ? 7.353 60.876 6.685 1.00 24.43 106 GLN A C 1
ATOM 753 O O . GLN A 1 106 ? 6.482 61.075 5.804 1.00 24.23 106 GLN A O 1
ATOM 759 N N . GLY A 1 107 ? 8.248 61.782 7.029 1.00 25.07 107 GLY A N 1
ATOM 760 C CA . GLY A 1 107 ? 8.369 63.011 6.267 1.00 27.10 107 GLY A CA 1
ATOM 761 C C . GLY A 1 107 ? 7.481 64.137 6.737 1.00 27.84 107 GLY A C 1
ATOM 762 O O . GLY A 1 107 ? 7.550 65.215 6.159 1.00 29.78 107 GLY A O 1
ATOM 763 N N . LEU A 1 108 ? 6.626 63.899 7.743 1.00 27.68 108 LEU A N 1
ATOM 764 C CA . LEU A 1 108 ? 5.825 64.994 8.332 1.00 28.13 108 LEU A CA 1
ATOM 765 C C . LEU A 1 108 ? 6.710 66.144 8.810 1.00 29.98 108 LEU A C 1
ATOM 766 O O . LEU A 1 108 ? 7.765 65.949 9.401 1.00 28.99 108 LEU A O 1
ATOM 771 N N . PRO A 1 109 ? 6.264 67.374 8.553 1.00 32.66 109 PRO A N 1
ATOM 772 C CA . PRO A 1 109 ? 7.050 68.550 8.917 1.00 33.91 109 PRO A CA 1
ATOM 773 C C . PRO A 1 109 ? 7.519 68.512 10.350 1.00 33.20 109 PRO A C 1
ATOM 774 O O . PRO A 1 109 ? 6.737 68.316 11.245 1.00 35.01 109 PRO A O 1
ATOM 778 N N . LYS A 1 110 ? 8.817 68.666 10.545 1.00 33.14 110 LYS A N 1
ATOM 779 C CA . LYS A 1 110 ? 9.464 68.602 11.865 1.00 33.40 110 LYS A CA 1
ATOM 780 C C . LYS A 1 110 ? 9.318 67.276 12.609 1.00 32.36 110 LYS A C 1
ATOM 781 O O . LYS A 1 110 ? 9.584 67.210 13.809 1.00 31.34 110 LYS A O 1
ATOM 787 N N . GLY A 1 111 ? 8.929 66.213 11.894 1.00 30.23 111 GLY A N 1
ATOM 788 C CA . GLY A 1 111 ? 8.741 64.905 12.564 1.00 27.86 111 GLY A CA 1
ATOM 789 C C . GLY A 1 111 ? 9.775 63.882 12.119 1.00 26.67 111 GLY A C 1
ATOM 790 O O . GLY A 1 111 ? 10.918 64.215 11.824 1.00 26.16 111 GLY A O 1
ATOM 791 N N . LEU A 1 112 ? 9.352 62.622 12.023 1.00 24.27 112 LEU A N 1
ATOM 792 C CA . LEU A 1 112 ? 10.250 61.553 11.613 1.00 22.88 112 LEU A CA 1
ATOM 793 C C . LEU A 1 112 ? 10.711 61.720 10.153 1.00 23.14 112 LEU A C 1
ATOM 794 O O . LEU A 1 112 ? 9.907 62.054 9.286 1.00 24.72 112 LEU A O 1
ATOM 799 N N . THR A 1 113 ? 12.001 61.474 9.922 1.00 23.83 113 THR A N 1
ATOM 800 C CA . THR A 1 113 ? 12.587 61.509 8.590 1.00 24.91 113 THR A CA 1
ATOM 801 C C . THR A 1 113 ? 12.272 60.223 7.835 1.00 23.40 113 THR A C 1
ATOM 802 O O . THR A 1 113 ? 11.895 60.243 6.661 1.00 23.63 113 THR A O 1
ATOM 806 N N . ARG A 1 114 ? 12.376 59.101 8.533 1.00 22.98 114 ARG A N 1
ATOM 807 C CA . ARG A 1 114 ? 12.277 57.815 7.822 1.00 21.61 114 ARG A CA 1
ATOM 808 C C . ARG A 1 114 ? 11.653 56.792 8.776 1.00 20.77 114 ARG A C 1
ATOM 809 O O . ARG A 1 114 ? 12.078 56.703 9.919 1.00 21.41 114 ARG A O 1
ATOM 817 N N . VAL A 1 115 ? 10.619 56.089 8.305 1.00 20.03 115 VAL A N 1
ATOM 818 C CA . VAL A 1 115 ? 10.005 55.059 9.126 1.00 19.42 115 VAL A CA 1
ATOM 819 C C . VAL A 1 115 ? 9.961 53.813 8.227 1.00 18.94 115 VAL A C 1
ATOM 820 O O . VAL A 1 115 ? 9.246 53.823 7.207 1.00 21.47 115 VAL A O 1
ATOM 824 N N . SER A 1 116 ? 10.782 52.811 8.559 1.00 20.05 116 SER A N 1
ATOM 825 C CA . SER A 1 116 ? 10.755 51.539 7.800 1.00 19.70 116 SER A CA 1
ATOM 826 C C . SER A 1 116 ? 9.863 50.524 8.501 1.00 20.09 116 SER A C 1
ATOM 827 O O . SER A 1 116 ? 9.573 50.660 9.668 1.00 19.94 116 SER A O 1
ATOM 830 N N . VAL A 1 117 ? 9.405 49.494 7.781 1.00 19.39 117 VAL A N 1
ATOM 831 C CA . VAL A 1 117 ? 8.550 48.488 8.422 1.00 18.85 117 VAL A CA 1
ATOM 832 C C . VAL A 1 117 ? 9.101 47.086 8.118 1.00 19.85 117 VAL A C 1
ATOM 833 O O . VAL A 1 117 ? 9.218 46.727 6.949 1.00 21.14 117 VAL A O 1
ATOM 837 N N . GLY A 1 118 ? 9.403 46.332 9.160 1.00 19.12 118 GLY A N 1
ATOM 838 C CA . GLY A 1 118 ? 9.834 44.923 9.029 1.00 18.10 118 GLY A CA 1
ATOM 839 C C . GLY A 1 118 ? 8.696 44.003 8.739 1.00 19.34 118 GLY A C 1
ATOM 840 O O . GLY A 1 118 ? 7.626 44.162 9.282 1.00 20.02 118 GLY A O 1
ATOM 841 N N . LEU A 1 119 ? 8.937 43.033 7.844 1.00 18.82 119 LEU A N 1
ATOM 842 C CA . LEU A 1 119 ? 7.929 42.073 7.386 1.00 18.59 119 LEU A CA 1
ATOM 843 C C . LEU A 1 119 ? 7.427 41.209 8.550 1.00 18.05 119 LEU A C 1
ATOM 844 O O . LEU A 1 119 ? 8.170 40.927 9.461 1.00 18.90 119 LEU A O 1
ATOM 849 N N . PRO A 1 120 ? 6.169 40.788 8.498 1.00 18.28 120 PRO A N 1
ATOM 850 C CA . PRO A 1 120 ? 5.650 39.839 9.515 1.00 18.59 120 PRO A CA 1
ATOM 851 C C . PRO A 1 120 ? 6.317 38.465 9.305 1.00 18.40 120 PRO A C 1
ATOM 852 O O . PRO A 1 120 ? 7.197 38.352 8.479 1.00 18.62 120 PRO A O 1
ATOM 856 N N . LEU A 1 121 ? 5.896 37.449 10.043 1.00 17.21 121 LEU A N 1
ATOM 857 C CA . LEU A 1 121 ? 6.657 36.217 10.057 1.00 17.70 121 LEU A CA 1
ATOM 858 C C . LEU A 1 121 ? 6.718 35.564 8.660 1.00 17.16 121 LEU A C 1
ATOM 859 O O . LEU A 1 121 ? 7.821 35.242 8.147 1.00 17.96 121 LEU A O 1
ATOM 864 N N . ILE A 1 122 ? 5.533 35.330 8.082 1.00 17.80 122 ILE A N 1
ATOM 865 C CA . ILE A 1 122 ? 5.422 34.684 6.769 1.00 17.83 122 ILE A CA 1
ATOM 866 C C . ILE A 1 122 ? 5.502 35.763 5.707 1.00 20.01 122 ILE A C 1
ATOM 867 O O . ILE A 1 122 ? 4.488 36.249 5.231 1.00 22.10 122 ILE A O 1
ATOM 872 N N . GLY A 1 123 ? 6.729 36.125 5.363 1.00 20.13 123 GLY A N 1
ATOM 873 C CA . GLY A 1 123 ? 6.966 37.175 4.404 1.00 21.23 123 GLY A CA 1
ATOM 874 C C . GLY A 1 123 ? 7.150 36.571 3.020 1.00 21.41 123 GLY A C 1
ATOM 875 O O . GLY A 1 123 ? 6.183 36.253 2.325 1.00 25.06 123 GLY A O 1
ATOM 876 N N . THR A 1 124 ? 8.388 36.349 2.639 1.00 20.79 124 THR A N 1
ATOM 877 C CA . THR A 1 124 ? 8.705 35.755 1.357 1.00 21.25 124 THR A CA 1
ATOM 878 C C . THR A 1 124 ? 8.440 34.225 1.393 1.00 20.40 124 THR A C 1
ATOM 879 O O . THR A 1 124 ? 8.170 33.681 2.458 1.00 20.21 124 THR A O 1
ATOM 883 N N . THR A 1 125 ? 8.459 33.568 0.227 1.00 19.84 125 THR A N 1
ATOM 884 C CA . THR A 1 125 ? 8.395 32.071 0.269 1.00 18.28 125 THR A CA 1
ATOM 885 C C . THR A 1 125 ? 9.627 31.504 1.002 1.00 19.31 125 THR A C 1
ATOM 886 O O . THR A 1 125 ? 9.542 30.454 1.652 1.00 19.48 125 THR A O 1
ATOM 890 N N . ALA A 1 126 ? 10.773 32.203 0.918 1.00 18.97 126 ALA A N 1
ATOM 891 C CA . ALA A 1 126 ? 11.935 31.800 1.736 1.00 19.34 126 ALA A CA 1
ATOM 892 C C . ALA A 1 126 ? 11.640 31.880 3.219 1.00 19.70 126 ALA A C 1
ATOM 893 O O . ALA A 1 126 ? 12.059 31.013 4.002 1.00 18.50 126 ALA A O 1
ATOM 895 N N . ASP A 1 127 ? 10.954 32.954 3.640 1.00 19.74 127 ASP A N 1
ATOM 896 C CA . ASP A 1 127 ? 10.525 33.035 5.050 1.00 17.79 127 ASP A CA 1
ATOM 897 C C . ASP A 1 127 ? 9.581 31.872 5.357 1.00 16.95 127 ASP A C 1
ATOM 898 O O . ASP A 1 127 ? 9.670 31.294 6.448 1.00 16.97 127 ASP A O 1
ATOM 903 N N . ALA A 1 128 ? 8.622 31.600 4.460 1.00 16.87 128 ALA A N 1
ATOM 904 C CA . ALA A 1 128 ? 7.620 30.542 4.766 1.00 17.61 128 ALA A CA 1
ATOM 905 C C . ALA A 1 128 ? 8.323 29.211 5.004 1.00 18.64 128 ALA A C 1
ATOM 906 O O . ALA A 1 128 ? 7.955 28.449 5.887 1.00 17.80 128 ALA A O 1
ATOM 908 N N . GLU A 1 129 ? 9.324 28.946 4.182 1.00 18.64 129 GLU A N 1
ATOM 909 C CA . GLU A 1 129 ? 10.093 27.715 4.342 1.00 19.89 129 GLU A CA 1
ATOM 910 C C . GLU A 1 129 ? 10.861 27.712 5.688 1.00 19.15 129 GLU A C 1
ATOM 911 O O . GLU A 1 129 ? 10.892 26.707 6.415 1.00 19.50 129 GLU A O 1
ATOM 917 N N . ALA A 1 130 ? 11.416 28.856 6.071 1.00 17.35 130 ALA A N 1
ATOM 918 C CA . ALA A 1 130 ? 12.098 28.998 7.345 1.00 17.38 130 ALA A CA 1
ATOM 919 C C . ALA A 1 130 ? 11.146 28.855 8.507 1.00 16.96 130 ALA A C 1
ATOM 920 O O . ALA A 1 130 ? 11.487 28.278 9.562 1.00 17.54 130 ALA A O 1
ATOM 922 N N . VAL A 1 131 ? 9.949 29.396 8.353 1.00 15.91 131 VAL A N 1
ATOM 923 C CA . VAL A 1 131 ? 8.928 29.224 9.415 1.00 15.25 131 VAL A CA 1
ATOM 924 C C . VAL A 1 131 ? 8.559 27.738 9.610 1.00 16.01 131 VAL A C 1
ATOM 925 O O . VAL A 1 131 ? 8.463 27.281 10.754 1.00 14.88 131 VAL A O 1
ATOM 929 N N . ALA A 1 132 ? 8.336 27.025 8.504 1.00 16.37 132 ALA A N 1
ATOM 930 C CA . ALA A 1 132 ? 8.019 25.595 8.622 1.00 16.67 132 ALA A CA 1
ATOM 931 C C . ALA A 1 132 ? 9.137 24.898 9.401 1.00 18.20 132 ALA A C 1
ATOM 932 O O . ALA A 1 132 ? 8.821 24.152 10.333 1.00 17.33 132 ALA A O 1
ATOM 934 N N . GLU A 1 133 ? 10.396 25.160 9.037 1.00 17.83 133 GLU A N 1
ATOM 935 C CA . GLU A 1 133 ? 11.572 24.552 9.743 1.00 18.85 133 GLU A CA 1
ATOM 936 C C . GLU A 1 133 ? 11.596 24.931 11.232 1.00 18.50 133 GLU A C 1
ATOM 937 O O . GLU A 1 133 ? 11.823 24.094 12.135 1.00 17.94 133 GLU A O 1
ATOM 948 N N . ALA A 1 134 ? 11.286 26.195 11.518 1.00 17.93 134 ALA A N 1
ATOM 949 C CA . ALA A 1 134 ? 11.308 26.681 12.890 1.00 17.29 134 ALA A CA 1
ATOM 950 C C . ALA A 1 134 ? 10.191 26.089 13.750 1.00 17.66 134 ALA A C 1
ATOM 951 O O . ALA A 1 134 ? 10.410 25.765 14.939 1.00 17.40 134 ALA A O 1
ATOM 953 N N . LEU A 1 135 ? 8.999 25.964 13.165 1.00 16.87 135 LEU A N 1
ATOM 954 C CA . LEU A 1 135 ? 7.865 25.323 13.847 1.00 17.89 135 LEU A CA 1
ATOM 955 C C . LEU A 1 135 ? 8.245 23.893 14.228 1.00 18.56 135 LEU A C 1
ATOM 956 O O . LEU A 1 135 ? 7.995 23.467 15.343 1.00 19.40 135 LEU A O 1
ATOM 961 N N . VAL A 1 136 ? 8.873 23.176 13.314 1.00 18.94 136 VAL A N 1
ATOM 962 C CA . VAL A 1 136 ? 9.284 21.778 13.595 1.00 20.06 136 VAL A CA 1
ATOM 963 C C . VAL A 1 136 ? 10.271 21.766 14.757 1.00 20.58 136 VAL A C 1
ATOM 964 O O . VAL A 1 136 ? 10.129 20.973 15.713 1.00 20.68 136 VAL A O 1
ATOM 968 N N . ALA A 1 137 ? 11.230 22.697 14.717 1.00 20.88 137 ALA A N 1
ATOM 969 C CA . ALA A 1 137 ? 12.235 22.777 15.807 1.00 21.88 137 ALA A CA 1
ATOM 970 C C . ALA A 1 137 ? 11.560 23.091 17.144 1.00 22.30 137 ALA A C 1
ATOM 971 O O . ALA A 1 137 ? 12.057 22.746 18.222 1.00 24.09 137 ALA A O 1
ATOM 973 N N . SER A 1 138 ? 10.429 23.778 17.099 1.00 21.46 138 SER A N 1
ATOM 974 C CA . SER A 1 138 ? 9.736 24.172 18.302 1.00 21.96 138 SER A CA 1
ATOM 975 C C . SER A 1 138 ? 8.810 23.106 18.920 1.00 21.48 138 SER A C 1
ATOM 976 O O . SER A 1 138 ? 8.302 23.321 20.016 1.00 23.19 138 SER A O 1
ATOM 979 N N . LEU A 1 139 ? 8.586 22.004 18.218 1.00 19.85 139 LEU A N 1
ATOM 980 C CA . LEU A 1 139 ? 7.622 20.993 18.690 1.00 20.17 139 LEU A CA 1
ATOM 981 C C . LEU A 1 139 ? 8.033 20.432 20.066 1.00 19.25 139 LEU A C 1
ATOM 982 O O . LEU A 1 139 ? 9.238 20.279 20.333 1.00 20.64 139 LEU A O 1
ATOM 987 N N . PRO A 1 140 ? 7.051 20.130 20.926 1.00 19.73 140 PRO A N 1
ATOM 988 C CA . PRO A 1 140 ? 7.340 19.523 22.230 1.00 20.18 140 PRO A CA 1
ATOM 989 C C . PRO A 1 140 ? 8.101 18.227 22.019 1.00 19.09 140 PRO A C 1
ATOM 990 O O . PRO A 1 140 ? 7.766 17.464 21.113 1.00 17.95 140 PRO A O 1
ATOM 994 N N . ALA A 1 141 ? 9.121 17.991 22.848 1.00 19.24 141 ALA A N 1
ATOM 995 C CA . ALA A 1 141 ? 9.887 16.735 22.807 1.00 19.32 141 ALA A CA 1
ATOM 996 C C . ALA A 1 141 ? 9.008 15.511 23.015 1.00 19.25 141 ALA A C 1
ATOM 997 O O . ALA A 1 141 ? 9.336 14.428 22.514 1.00 20.87 141 ALA A O 1
ATOM 999 N N . ASP A 1 142 ? 7.880 15.657 23.708 1.00 19.45 142 ASP A N 1
ATOM 1000 C CA . ASP A 1 142 ? 7.045 14.482 23.937 1.00 21.04 142 ASP A CA 1
ATOM 1001 C C . ASP A 1 142 ? 6.207 14.072 22.746 1.00 19.77 142 ASP A C 1
ATOM 1002 O O . ASP A 1 142 ? 5.665 12.970 22.766 1.00 19.46 142 ASP A O 1
ATOM 1007 N N . ARG A 1 143 ? 6.088 14.921 21.706 1.00 18.71 143 ARG A N 1
ATOM 1008 C CA . ARG A 1 143 ? 5.315 14.525 20.554 1.00 16.62 143 ARG A CA 1
ATOM 1009 C C . ARG A 1 143 ? 6.077 13.404 19.811 1.00 17.42 143 ARG A C 1
ATOM 1010 O O . ARG A 1 143 ? 7.237 13.542 19.519 1.00 17.36 143 ARG A O 1
ATOM 1018 N N . LYS A 1 144 ? 5.379 12.321 19.531 1.00 18.04 144 LYS A N 1
ATOM 1019 C CA . LYS A 1 144 ? 6.015 11.171 18.830 1.00 18.96 144 LYS A CA 1
ATOM 1020 C C . LYS A 1 144 ? 5.893 11.286 17.346 1.00 18.88 144 LYS A C 1
ATOM 1021 O O . LYS A 1 144 ? 4.928 11.857 16.841 1.00 19.12 144 LYS A O 1
ATOM 1027 N N . PRO A 1 145 ? 6.828 10.672 16.611 1.00 19.61 145 PRO A N 1
ATOM 1028 C CA . PRO A 1 145 ? 6.681 10.557 15.151 1.00 20.01 145 PRO A CA 1
ATOM 1029 C C . PRO A 1 145 ? 5.351 10.004 1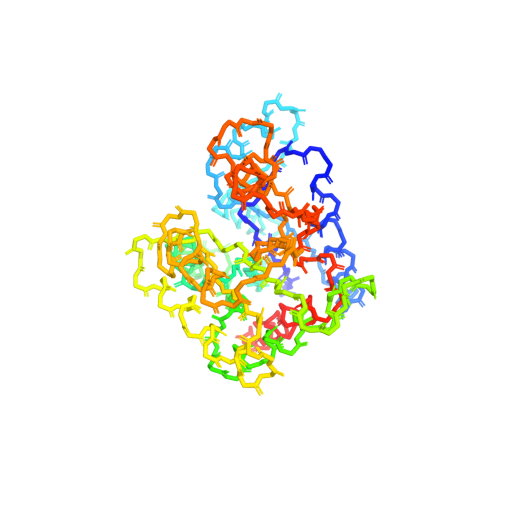4.756 1.00 20.12 145 PRO A C 1
ATOM 1030 O O . PRO A 1 145 ? 4.835 9.029 15.351 1.00 19.74 145 PRO A O 1
ATOM 1034 N N . GLY A 1 146 ? 4.742 10.652 13.764 1.00 20.24 146 GLY A N 1
ATOM 1035 C CA . GLY A 1 146 ? 3.441 10.233 13.301 1.00 20.15 146 GLY A CA 1
ATOM 1036 C C . GLY A 1 146 ? 2.251 10.837 14.056 1.00 20.15 146 GLY A C 1
ATOM 1037 O O . GLY A 1 146 ? 1.119 10.703 13.604 1.00 22.93 146 GLY A O 1
ATOM 1038 N N . GLU A 1 147 ? 2.454 11.468 15.222 1.00 17.70 147 GLU A N 1
ATOM 1039 C CA . GLU A 1 147 ? 1.323 12.116 15.885 1.00 16.40 147 GLU A CA 1
ATOM 1040 C C . GLU A 1 147 ? 1.115 13.451 15.224 1.00 15.36 147 GLU A C 1
ATOM 1041 O O . GLU A 1 147 ? 2.061 14.250 15.152 1.00 16.66 147 GLU A O 1
ATOM 1047 N N . PRO A 1 148 ? -0.074 13.684 14.678 1.00 15.59 148 PRO A N 1
ATOM 1048 C CA . PRO A 1 148 ? -0.228 14.972 13.992 1.00 15.22 148 PRO A CA 1
ATOM 1049 C C . PRO A 1 148 ? -0.097 16.161 14.914 1.00 15.09 148 PRO A C 1
ATOM 1050 O O . PRO A 1 148 ? -0.331 16.075 16.125 1.00 14.98 148 PRO A O 1
ATOM 1054 N N . VAL A 1 149 ? 0.320 17.266 14.326 1.00 14.56 149 VAL A N 1
ATOM 1055 C CA . VAL A 1 149 ? 0.339 18.544 15.069 1.00 15.28 149 VAL A CA 1
ATOM 1056 C C . VAL A 1 149 ? -0.483 19.509 14.248 1.00 14.63 149 VAL A C 1
ATOM 1057 O O . VAL A 1 149 ? -0.276 19.625 13.044 1.00 17.05 149 VAL A O 1
ATOM 1061 N N . VAL A 1 150 ? -1.417 20.215 14.885 1.00 14.81 150 VAL A N 1
ATOM 1062 C CA . VAL A 1 150 ? -2.251 21.162 14.170 1.00 14.14 150 VAL A CA 1
ATOM 1063 C C . VAL A 1 150 ? -1.797 22.539 14.667 1.00 15.16 150 VAL A C 1
ATOM 1064 O O . VAL A 1 150 ? -1.796 22.756 15.880 1.00 14.51 150 VAL A O 1
ATOM 1068 N N . PHE A 1 151 ? -1.422 23.414 13.756 1.00 14.96 151 PHE A N 1
ATOM 1069 C CA . PHE A 1 151 ? -1.046 24.821 14.068 1.00 16.00 151 PHE A CA 1
ATOM 1070 C C . PHE A 1 151 ? -2.219 25.686 13.809 1.00 15.74 151 PHE A C 1
ATOM 1071 O O . PHE A 1 151 ? -2.855 25.594 12.736 1.00 18.67 151 PHE A O 1
ATOM 1079 N N . MET A 1 152 ? -2.604 26.446 14.825 1.00 16.00 152 MET A N 1
ATOM 1080 C CA . MET A 1 152 ? -3.826 27.243 14.740 1.00 15.23 152 MET A CA 1
ATOM 1081 C C . MET A 1 152 ? -3.414 28.672 14.333 1.00 16.74 152 MET A C 1
ATOM 1082 O O . MET A 1 152 ? -2.839 29.433 15.117 1.00 18.29 152 MET A O 1
ATOM 1087 N N . GLY A 1 153 ? -3.689 29.014 13.088 1.00 17.20 153 GLY A N 1
ATOM 1088 C CA . GLY A 1 153 ? -3.506 30.410 12.660 1.00 17.13 153 GLY A CA 1
ATOM 1089 C C . GLY A 1 153 ? -4.787 31.184 12.903 1.00 18.93 153 GLY A C 1
ATOM 1090 O O . GLY A 1 153 ? -5.850 30.602 13.110 1.00 17.60 153 GLY A O 1
ATOM 1091 N N . HIS A 1 154 ? -4.690 32.513 12.840 1.00 17.47 154 HIS A N 1
ATOM 1092 C CA . HIS A 1 154 ? -5.914 33.282 13.073 1.00 19.49 154 HIS A CA 1
ATOM 1093 C C . HIS A 1 154 ? -6.875 33.114 11.929 1.00 18.51 154 HIS A C 1
ATOM 1094 O O . HIS A 1 154 ? -8.053 32.763 12.102 1.00 19.74 154 HIS A O 1
ATOM 1101 N N . GLY A 1 155 ? -6.392 33.358 10.708 1.00 18.28 155 GLY A N 1
ATOM 1102 C CA . GLY A 1 155 ? -7.269 33.345 9.568 1.00 18.39 155 GLY A CA 1
ATOM 1103 C C . GLY A 1 155 ? -7.801 34.784 9.361 1.00 19.48 155 GLY A C 1
ATOM 1104 O O . GLY A 1 155 ? -7.953 35.559 10.308 1.00 21.13 155 GLY A O 1
ATOM 1105 N N . THR A 1 156 ? -8.102 35.105 8.127 1.00 19.80 156 THR A N 1
ATOM 1106 C CA . THR A 1 156 ? -8.552 36.475 7.810 1.00 20.28 156 THR A CA 1
ATOM 1107 C C . THR A 1 156 ? -9.323 36.479 6.495 1.00 21.13 156 THR A C 1
ATOM 1108 O O . THR A 1 156 ? -9.050 35.693 5.597 1.00 20.41 156 THR A O 1
ATOM 1112 N N . PRO A 1 157 ? -10.257 37.432 6.327 1.00 21.21 157 PRO A N 1
ATOM 1113 C CA . PRO A 1 157 ? -10.787 37.627 5.007 1.00 21.53 157 PRO A CA 1
ATOM 1114 C C . PRO A 1 157 ? -9.821 38.277 3.990 1.00 20.92 157 PRO A C 1
ATOM 1115 O O . PRO A 1 157 ? -10.092 38.239 2.787 1.00 21.76 157 PRO A O 1
ATOM 1119 N N . HIS A 1 158 ? -8.727 38.865 4.465 1.00 18.85 158 HIS A N 1
ATOM 1120 C CA . HIS A 1 158 ? -7.747 39.540 3.617 1.00 20.13 158 HIS A CA 1
ATOM 1121 C C . HIS A 1 158 ? -7.082 38.509 2.676 1.00 18.43 158 HIS A C 1
ATOM 1122 O O . HIS A 1 158 ? -7.003 37.314 3.031 1.00 18.43 158 HIS A O 1
ATOM 1129 N N . PRO A 1 159 ? -6.641 38.928 1.477 1.00 18.15 159 PRO A N 1
ATOM 1130 C CA . PRO A 1 159 ? -5.879 38.052 0.588 1.00 18.48 159 PRO A CA 1
ATOM 1131 C C . PRO A 1 159 ? -4.702 37.319 1.236 1.00 18.46 159 PRO A C 1
ATOM 1132 O O . PRO A 1 159 ? -4.350 36.219 0.772 1.00 17.65 159 PRO A O 1
ATOM 1136 N N . ALA A 1 160 ? -4.119 37.885 2.311 1.00 17.58 160 ALA A N 1
ATOM 1137 C CA . ALA A 1 160 ? -2.946 37.227 2.927 1.00 17.15 160 ALA A CA 1
ATOM 1138 C C . ALA A 1 160 ? -3.310 35.943 3.659 1.00 17.17 160 ALA A C 1
ATOM 1139 O O . ALA A 1 160 ? -2.403 35.236 4.146 1.00 16.41 160 ALA A O 1
ATOM 1141 N N . ASP A 1 161 ? -4.603 35.639 3.769 1.00 16.54 161 ASP A N 1
ATOM 1142 C CA . ASP A 1 161 ? -5.023 34.330 4.288 1.00 16.41 161 ASP A CA 1
ATOM 1143 C C . ASP A 1 161 ? -4.353 33.194 3.522 1.00 16.49 161 ASP A C 1
ATOM 1144 O O . ASP A 1 161 ? -4.224 32.092 4.061 1.00 16.00 161 ASP A O 1
ATOM 1149 N N . ILE A 1 162 ? -3.927 33.482 2.289 1.00 15.06 162 ILE A N 1
ATOM 1150 C CA . ILE A 1 162 ? -3.313 32.461 1.402 1.00 16.16 162 ILE A CA 1
ATOM 1151 C C . ILE A 1 162 ? -2.010 32.013 2.019 1.00 16.16 162 ILE A C 1
ATOM 1152 O O . ILE A 1 162 ? -1.511 30.923 1.643 1.00 16.58 162 ILE A O 1
ATOM 1157 N N . CYS A 1 163 ? -1.460 32.798 2.988 1.00 14.75 163 CYS A N 1
ATOM 1158 C CA . CYS A 1 163 ? -0.220 32.381 3.683 1.00 14.97 163 CYS A CA 1
ATOM 1159 C C . CYS A 1 163 ? -0.436 31.081 4.445 1.00 14.25 163 CYS A C 1
ATOM 1160 O O . CYS A 1 163 ? 0.538 30.350 4.676 1.00 13.82 163 CYS A O 1
ATOM 1163 N N . TYR A 1 164 ? -1.649 30.823 4.910 1.00 14.17 164 TYR A N 1
ATOM 1164 C CA . TYR A 1 164 ? -1.877 29.581 5.663 1.00 13.86 164 TYR A CA 1
ATOM 1165 C C . TYR A 1 164 ? -1.807 28.298 4.820 1.00 14.44 164 TYR A C 1
ATOM 1166 O O . TYR A 1 164 ? -1.025 27.396 5.181 1.00 13.92 164 TYR A O 1
ATOM 1175 N N . PRO A 1 165 ? -2.547 28.215 3.711 1.00 15.33 165 PRO A N 1
ATOM 1176 C CA . PRO A 1 165 ? -2.346 27.044 2.818 1.00 16.67 165 PRO A CA 1
ATOM 1177 C C . PRO A 1 165 ? -0.916 27.041 2.261 1.00 15.65 165 PRO A C 1
ATOM 1178 O O . PRO A 1 165 ? -0.360 25.960 2.051 1.00 15.54 165 PRO A O 1
ATOM 1182 N N . GLY A 1 166 ? -0.341 28.229 1.991 1.00 14.01 166 GLY A N 1
ATOM 1183 C CA . GLY A 1 166 ? 1.078 28.279 1.613 1.00 14.29 166 GLY A CA 1
ATOM 1184 C C . GLY A 1 166 ? 2.009 27.609 2.623 1.00 14.18 166 GLY A C 1
ATOM 1185 O O . GLY A 1 166 ? 2.872 26.801 2.266 1.00 15.10 166 GLY A O 1
ATOM 1186 N N . LEU A 1 167 ? 1.846 27.959 3.895 1.00 12.58 167 LEU A N 1
ATOM 1187 C CA . LEU A 1 167 ? 2.675 27.373 4.940 1.00 13.56 167 LEU A CA 1
ATOM 1188 C C . LEU A 1 167 ? 2.403 25.852 4.994 1.00 13.92 167 LEU A C 1
ATOM 1189 O O . LEU A 1 167 ? 3.328 25.068 5.259 1.00 14.45 167 LEU A O 1
ATOM 1194 N N . GLN A 1 168 ? 1.137 25.461 4.799 1.00 12.85 168 GLN A N 1
ATOM 1195 C CA . GLN A 1 168 ? 0.795 24.013 4.832 1.00 12.24 168 GLN A CA 1
ATOM 1196 C C . GLN A 1 168 ? 1.662 23.248 3.816 1.00 13.32 168 GLN A C 1
ATOM 1197 O O . GLN A 1 168 ? 2.191 22.166 4.126 1.00 13.54 168 GLN A O 1
ATOM 1203 N N . TYR A 1 169 ? 1.838 23.836 2.635 1.00 13.39 169 TYR A N 1
ATOM 1204 C CA . TYR A 1 169 ? 2.683 23.237 1.599 1.00 13.47 169 TYR A CA 1
ATOM 1205 C C . TYR A 1 169 ? 4.097 22.997 2.128 1.00 14.21 169 TYR A C 1
ATOM 1206 O O . TYR A 1 169 ? 4.657 21.876 1.994 1.00 14.25 169 TYR A O 1
ATOM 1215 N N . TYR A 1 170 ? 4.691 24.015 2.772 1.00 13.67 170 TYR A N 1
ATOM 1216 C CA . TYR A 1 170 ? 6.071 23.855 3.239 1.00 14.26 170 TYR A CA 1
ATOM 1217 C C . TYR A 1 170 ? 6.137 22.870 4.385 1.00 15.60 170 TYR A C 1
ATOM 1218 O O . TYR A 1 170 ? 7.115 22.107 4.469 1.00 16.53 170 TYR A O 1
ATOM 1227 N N . LEU A 1 171 ? 5.145 22.900 5.290 1.00 14.70 171 LEU A N 1
ATOM 1228 C CA . LEU A 1 171 ? 5.169 21.959 6.424 1.00 15.33 171 LEU A CA 1
ATOM 1229 C C . LEU A 1 171 ? 5.099 20.512 5.937 1.00 15.69 171 LEU A C 1
ATOM 1230 O O . LEU A 1 171 ? 5.800 19.625 6.494 1.00 15.88 171 LEU A O 1
ATOM 1235 N N . TRP A 1 172 ? 4.266 20.279 4.933 1.00 15.28 172 TRP A N 1
ATOM 1236 C CA . TRP A 1 172 ? 4.141 18.907 4.424 1.00 16.38 172 TRP A CA 1
ATOM 1237 C C . TRP A 1 172 ? 5.423 18.386 3.765 1.00 17.06 172 TRP A C 1
ATOM 1238 O O . TRP A 1 172 ? 5.652 17.157 3.750 1.00 17.90 172 TRP A O 1
ATOM 1249 N N . ARG A 1 173 ? 6.254 19.268 3.194 1.00 16.94 173 ARG A N 1
ATOM 1250 C CA . ARG A 1 173 ? 7.594 18.832 2.721 1.00 17.12 173 ARG A CA 1
ATOM 1251 C C A ARG A 1 173 ? 8.583 18.416 3.821 0.50 17.20 173 ARG A C 1
ATOM 1252 C C B ARG A 1 173 ? 8.372 18.163 3.856 0.50 17.58 173 ARG A C 1
ATOM 1253 O O A ARG A 1 173 ? 9.671 17.844 3.534 0.50 16.36 173 ARG A O 1
ATOM 1254 O O B ARG A 1 173 ? 9.145 17.218 3.624 0.50 17.32 173 ARG A O 1
ATOM 1269 N N . LEU A 1 174 ? 8.207 18.692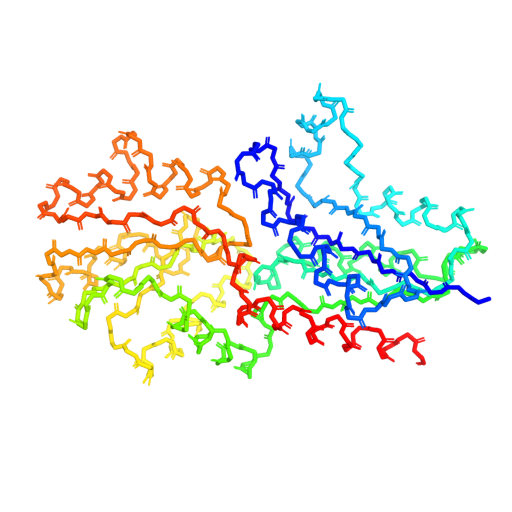 5.062 1.00 17.47 174 LEU A N 1
ATOM 1270 C CA . LEU A 1 174 ? 8.967 18.263 6.236 1.00 17.56 174 LEU A CA 1
ATOM 1271 C C . LEU A 1 174 ? 8.323 17.048 6.890 1.00 18.19 174 LEU A C 1
ATOM 1272 O O . LEU A 1 174 ? 9.048 16.134 7.343 1.00 19.07 174 LEU A O 1
ATOM 1277 N N . ASP A 1 175 ? 6.996 16.997 6.956 1.00 17.01 175 ASP A N 1
ATOM 1278 C CA . ASP A 1 175 ? 6.316 15.940 7.732 1.00 17.48 175 ASP A CA 1
ATOM 1279 C C . ASP A 1 175 ? 4.884 15.943 7.287 1.00 17.91 175 ASP A C 1
ATOM 1280 O O . ASP A 1 175 ? 4.217 16.992 7.391 1.00 16.14 175 ASP A O 1
ATOM 1285 N N . PRO A 1 176 ? 4.386 14.814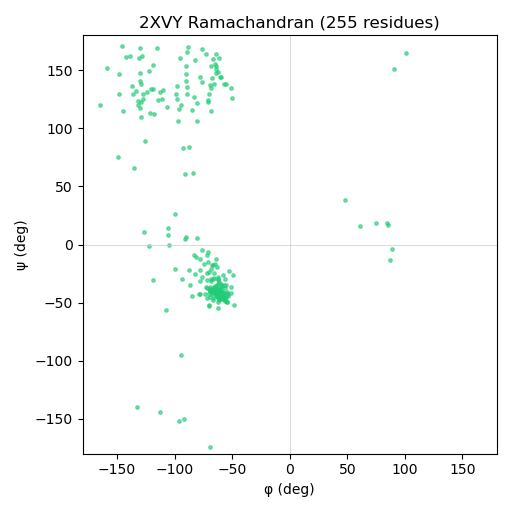 6.752 1.00 18.72 176 PRO A N 1
ATOM 1286 C CA . PRO A 1 176 ? 3.031 14.742 6.244 1.00 18.39 176 PRO A CA 1
ATOM 1287 C C . PRO A 1 176 ? 1.951 14.927 7.281 1.00 18.50 176 PRO A C 1
ATOM 1288 O O . PRO A 1 176 ? 0.806 15.093 6.904 1.00 18.36 176 PRO A O 1
ATOM 1292 N N . ASP A 1 177 ? 2.325 14.880 8.562 1.00 17.48 177 ASP A N 1
ATOM 1293 C CA . ASP A 1 177 ? 1.356 14.919 9.644 1.00 18.30 177 ASP A CA 1
ATOM 1294 C C . ASP A 1 177 ? 1.328 16.245 10.359 1.00 16.54 177 ASP A C 1
ATOM 1295 O O . ASP A 1 177 ? 0.697 16.370 11.392 1.00 18.28 177 ASP A O 1
ATOM 1300 N N . LEU A 1 178 ? 1.945 17.260 9.753 1.00 15.72 178 LEU A N 1
ATOM 1301 C CA . LEU A 1 178 ? 1.862 18.606 10.311 1.00 15.35 178 LEU A CA 1
ATOM 1302 C C . LEU A 1 178 ? 0.757 19.342 9.520 1.00 14.19 178 LEU A C 1
ATOM 1303 O O . LEU A 1 178 ? 0.761 19.315 8.277 1.00 15.30 178 LEU A O 1
ATOM 1308 N N . LEU A 1 179 ? -0.166 19.958 10.238 1.00 14.39 179 LEU A N 1
ATOM 1309 C CA . LEU A 1 179 ? -1.372 20.495 9.603 1.00 15.19 179 LEU A CA 1
ATOM 1310 C C . LEU A 1 179 ? -1.594 21.952 10.025 1.00 15.70 179 LEU A C 1
ATOM 1311 O O . LEU A 1 179 ? -1.259 22.314 11.159 1.00 17.63 179 LEU A O 1
ATOM 1316 N N . VAL A 1 180 ? -2.154 22.745 9.111 1.00 14.63 180 VAL A N 1
ATOM 1317 C CA . VAL A 1 180 ? -2.505 24.133 9.460 1.00 15.09 180 VAL A CA 1
ATOM 1318 C C . VAL A 1 180 ? -4.015 24.277 9.442 1.00 14.01 180 VAL A C 1
ATOM 1319 O O . VAL A 1 180 ? -4.673 23.883 8.493 1.00 14.49 180 VAL A O 1
ATOM 1323 N N . GLY A 1 181 ? -4.567 24.855 10.503 1.00 14.17 181 GLY A N 1
ATOM 1324 C CA . GLY A 1 181 ? -5.987 25.229 10.508 1.00 15.59 181 GLY A CA 1
ATOM 1325 C C . GLY A 1 181 ? -6.081 26.674 10.960 1.00 15.32 181 GLY A C 1
ATOM 1326 O O . GLY A 1 181 ? -5.100 27.218 11.436 1.00 16.48 181 GLY A O 1
ATOM 1327 N N . THR A 1 182 ? -7.257 27.282 10.824 1.00 16.49 182 THR A N 1
ATOM 1328 C CA . THR A 1 182 ? -7.385 28.684 11.241 1.00 16.68 182 THR A CA 1
ATOM 1329 C C . THR A 1 182 ? -8.777 28.807 11.880 1.00 18.75 182 THR A C 1
ATOM 1330 O O . THR A 1 182 ? -9.665 27.979 11.636 1.00 18.97 182 THR A O 1
ATOM 1334 N N . VAL A 1 183 ? -8.936 29.874 12.661 1.00 18.83 183 VAL A N 1
ATOM 1335 C CA . VAL A 1 183 ? -10.200 30.144 13.340 1.00 21.30 183 VAL A CA 1
ATOM 1336 C C . VAL A 1 183 ? -11.182 30.742 12.342 1.00 21.76 183 VAL A C 1
ATOM 1337 O O . VAL A 1 183 ? -12.372 30.374 12.312 1.00 23.65 183 VAL A O 1
ATOM 1341 N N . GLU A 1 184 ? -10.692 31.655 11.518 1.00 22.49 184 GLU A N 1
ATOM 1342 C CA . GLU A 1 184 ? -11.539 32.497 10.679 1.00 25.03 184 GLU A CA 1
ATOM 1343 C C . GLU A 1 184 ? -11.282 32.418 9.165 1.00 25.17 184 GLU A C 1
ATOM 1344 O O . GLU A 1 184 ? -11.970 33.095 8.379 1.00 26.37 184 GLU A O 1
ATOM 1350 N N . GLY A 1 185 ? -10.302 31.629 8.725 1.00 21.95 185 GLY A N 1
ATOM 1351 C CA . GLY A 1 185 ? -9.972 31.651 7.295 1.00 19.97 185 GLY A CA 1
ATOM 1352 C C . GLY A 1 185 ? -9.872 30.220 6.777 1.00 19.79 185 GLY A C 1
ATOM 1353 O O . GLY A 1 185 ? -10.661 29.346 7.186 1.00 19.19 185 GLY A O 1
ATOM 1354 N N . SER A 1 186 ? -8.886 29.981 5.913 1.00 18.78 186 SER A N 1
ATOM 1355 C CA . SER A 1 186 ? -8.702 28.646 5.279 1.00 16.15 186 SER A CA 1
ATOM 1356 C C . SER A 1 186 ? -7.226 28.278 5.471 1.00 15.70 186 SER A C 1
ATOM 1357 O O . SER A 1 186 ? -6.338 29.165 5.355 1.00 16.33 186 SER A O 1
ATOM 1360 N N . PRO A 1 187 ? -6.932 26.992 5.769 1.00 15.49 187 PRO A N 1
ATOM 1361 C CA . PRO A 1 187 ? -7.919 25.915 5.971 1.00 15.78 187 PRO A CA 1
ATOM 1362 C C . PRO A 1 187 ? -8.742 26.097 7.243 1.00 15.99 187 PRO A C 1
ATOM 1363 O O . PRO A 1 187 ? -8.291 26.714 8.208 1.00 16.86 187 PRO A O 1
ATOM 1367 N N . SER A 1 188 ? -9.961 25.543 7.225 1.00 15.93 188 SER A N 1
ATOM 1368 C CA . SER A 1 188 ? -10.832 25.654 8.383 1.00 16.52 188 SER A CA 1
ATOM 1369 C C . SER A 1 188 ? -10.542 24.502 9.320 1.00 16.92 188 SER A C 1
ATOM 1370 O O . SER A 1 188 ? -9.836 23.521 8.949 1.00 15.14 188 SER A O 1
ATOM 1373 N N . PHE A 1 189 ? -11.112 24.563 10.531 1.00 15.14 189 PHE A N 1
ATOM 1374 C CA . PHE A 1 189 ? -10.967 23.424 11.419 1.00 16.40 189 PHE A CA 1
ATOM 1375 C C . PHE A 1 189 ? -11.683 22.175 10.930 1.00 15.99 189 PHE A C 1
ATOM 1376 O O . PHE A 1 189 ? -11.199 21.054 11.156 1.00 16.17 189 PHE A O 1
ATOM 1384 N N . ASP A 1 190 ? -12.782 22.358 10.198 1.00 17.26 190 ASP A N 1
ATOM 1385 C CA . ASP A 1 190 ? -13.438 21.204 9.583 1.00 19.58 190 ASP A CA 1
ATOM 1386 C C . ASP A 1 190 ? -12.504 20.530 8.555 1.00 18.29 190 ASP A C 1
ATOM 1387 O O . ASP A 1 190 ? -12.416 19.284 8.487 1.00 18.28 190 ASP A O 1
ATOM 1392 N N . ASN A 1 191 ? -11.740 21.336 7.803 1.00 15.55 191 ASN A N 1
ATOM 1393 C CA . ASN A 1 191 ? -10.721 20.771 6.891 1.00 16.31 191 ASN A CA 1
ATOM 1394 C C . ASN A 1 191 ? -9.694 20.000 7.690 1.00 15.97 191 ASN A C 1
ATOM 1395 O O . ASN A 1 191 ? -9.323 18.897 7.294 1.00 17.63 191 ASN A O 1
ATOM 1400 N N . VAL A 1 192 ? -9.229 20.566 8.796 1.00 15.00 192 VAL A N 1
ATOM 1401 C CA . VAL A 1 192 ? -8.279 19.874 9.676 1.00 16.09 192 VAL A CA 1
ATOM 1402 C C . VAL A 1 192 ? -8.869 18.524 10.171 1.00 16.90 192 VAL A C 1
ATOM 1403 O O . VAL A 1 192 ? -8.150 17.495 10.175 1.00 18.40 192 VAL A O 1
ATOM 1407 N N . MET A 1 193 ? -10.125 18.536 10.605 1.00 17.22 193 MET A N 1
ATOM 1408 C CA . MET A 1 193 ? -10.707 17.263 11.096 1.00 17.20 193 MET A CA 1
ATOM 1409 C C . MET A 1 193 ? -10.721 16.233 9.986 1.00 17.94 193 MET A C 1
ATOM 1410 O O . MET A 1 193 ? -10.475 15.039 10.240 1.00 19.15 193 MET A O 1
ATOM 1415 N N . ALA A 1 194 ? -11.048 16.654 8.770 1.00 16.65 194 ALA A N 1
ATOM 1416 C CA . ALA A 1 194 ? -11.036 15.684 7.642 1.00 18.13 194 ALA A CA 1
ATOM 1417 C C . ALA A 1 194 ? -9.623 15.133 7.421 1.00 17.49 194 ALA A C 1
ATOM 1418 O O . ALA A 1 194 ? -9.422 13.909 7.203 1.00 17.76 194 ALA A O 1
ATOM 1420 N N . GLU A 1 195 ? -8.614 16.002 7.529 1.00 16.51 195 GLU A N 1
ATOM 1421 C CA . GLU A 1 195 ? -7.195 15.530 7.481 1.00 16.52 195 GLU A CA 1
ATOM 1422 C C . GLU A 1 195 ? -6.895 14.515 8.558 1.00 17.18 195 GLU A C 1
ATOM 1423 O O . GLU A 1 195 ? -6.194 13.507 8.331 1.00 18.04 195 GLU A O 1
ATOM 1429 N N . LEU A 1 196 ? -7.383 14.778 9.779 1.00 16.71 196 LEU A N 1
ATOM 1430 C CA . LEU A 1 196 ? -7.149 13.858 10.880 1.00 17.45 196 LEU A CA 1
ATOM 1431 C C . LEU A 1 196 ? -7.908 12.542 10.685 1.00 20.02 196 LEU A C 1
ATOM 1432 O O . LEU A 1 196 ? -7.369 11.493 11.033 1.00 19.64 196 LEU A O 1
ATOM 1437 N N . ASP A 1 197 ? -9.129 12.612 10.161 1.00 20.88 197 ASP A N 1
ATOM 1438 C CA . ASP A 1 197 ? -9.908 11.379 9.950 1.00 23.00 197 ASP A CA 1
ATOM 1439 C C . ASP A 1 197 ? -9.180 10.442 8.980 1.00 24.46 197 ASP A C 1
ATOM 1440 O O . ASP A 1 197 ? -9.165 9.208 9.212 1.00 26.21 197 ASP A O 1
ATOM 1445 N N . VAL A 1 198 ? -8.572 10.976 7.911 1.00 23.63 198 VAL A N 1
ATOM 1446 C CA . VAL A 1 198 ? -7.908 10.103 6.929 1.00 24.52 198 VAL A CA 1
ATOM 1447 C C . VAL A 1 198 ? -6.684 9.478 7.570 1.00 24.22 198 VAL A C 1
ATOM 1448 O O . VAL A 1 198 ? -6.326 8.324 7.270 1.00 25.53 198 VAL A O 1
ATOM 1455 N N . ARG A 1 199 ? -6.065 10.203 8.502 1.00 21.59 199 ARG A N 1
ATOM 1456 C CA . ARG A 1 199 ? -4.889 9.687 9.195 1.00 22.49 199 ARG A CA 1
ATOM 1457 C C . ARG A 1 199 ? -5.245 8.727 10.359 1.00 23.01 199 ARG A C 1
ATOM 1458 O O . ARG A 1 199 ? -4.361 8.085 10.882 1.00 24.64 199 ARG A O 1
ATOM 1466 N N . LYS A 1 200 ? -6.517 8.644 10.753 1.00 23.17 200 LYS A N 1
ATOM 1467 C CA . LYS A 1 200 ? -6.986 7.851 11.920 1.00 24.35 200 LYS A CA 1
ATOM 1468 C C . LYS A 1 200 ? -6.147 8.108 13.156 1.00 24.47 200 LYS A C 1
ATOM 1469 O O . LYS A 1 200 ? -5.844 7.206 13.905 1.00 23.78 200 LYS A O 1
ATOM 1475 N N . ALA A 1 201 ? -5.732 9.369 13.356 1.00 24.31 201 ALA A N 1
ATOM 1476 C CA . ALA A 1 201 ? -4.838 9.695 14.425 1.00 24.02 201 ALA A CA 1
ATOM 1477 C C . ALA A 1 201 ? -5.499 9.564 15.771 1.00 23.68 201 ALA A C 1
ATOM 1478 O O . ALA A 1 201 ? -6.624 10.021 15.972 1.00 26.11 201 ALA A O 1
ATOM 1480 N N . LYS A 1 202 ? -4.789 8.987 16.723 1.00 22.07 202 LYS A N 1
ATOM 1481 C CA . LYS A 1 202 ? -5.347 8.863 18.063 1.00 21.70 202 LYS A CA 1
ATOM 1482 C C . LYS A 1 202 ? -4.869 9.922 19.079 1.00 20.89 202 LYS A C 1
ATOM 1483 O O . LYS A 1 202 ? -5.547 10.139 20.094 1.00 20.04 202 LYS A O 1
ATOM 1489 N N . ARG A 1 203 ? -3.724 10.554 18.819 1.00 19.24 203 ARG A N 1
ATOM 1490 C CA . ARG A 1 203 ? -3.265 11.636 19.678 1.00 17.86 203 ARG A CA 1
ATOM 1491 C C . ARG A 1 203 ? -2.834 12.775 18.797 1.00 17.28 203 ARG A C 1
ATOM 1492 O O . ARG A 1 203 ? -2.092 12.558 17.831 1.00 16.28 203 ARG A O 1
ATOM 1500 N N . VAL A 1 204 ? -3.294 13.987 19.112 1.00 16.25 204 VAL A N 1
ATOM 1501 C CA . VAL A 1 204 ? -3.054 15.119 18.216 1.00 15.45 204 VAL A CA 1
ATOM 1502 C C . VAL A 1 204 ? -2.648 16.301 19.082 1.00 16.14 204 VAL A C 1
ATOM 1503 O O . VAL A 1 204 ? -3.341 16.625 20.078 1.00 18.73 204 VAL A O 1
ATOM 1507 N N . TRP A 1 205 ? -1.534 16.932 18.714 1.00 14.66 205 TRP A N 1
ATOM 1508 C CA . TRP A 1 205 ? -1.011 18.149 19.372 1.00 14.97 205 TRP A CA 1
ATOM 1509 C C . TRP A 1 205 ? -1.569 19.414 18.702 1.00 15.48 205 TRP A C 1
ATOM 1510 O O . TRP A 1 205 ? -1.845 19.398 17.505 1.00 15.80 205 TRP A O 1
ATOM 1521 N N . LEU A 1 206 ? -1.782 20.483 19.491 1.00 15.70 206 LEU A N 1
ATOM 1522 C CA . LEU A 1 206 ? -2.334 21.722 18.971 1.00 15.47 206 LEU A CA 1
ATOM 1523 C C . LEU A 1 206 ? -1.461 22.851 19.472 1.00 16.14 206 LEU A C 1
ATOM 1524 O O . LEU A 1 206 ? -1.261 23.002 20.697 1.00 17.92 206 LEU A O 1
ATOM 1533 N N . MET A 1 207 ? -0.938 23.619 18.522 1.00 15.66 207 MET A N 1
ATOM 1534 C CA . MET A 1 207 ? 0.001 24.692 18.848 1.00 16.84 207 MET A CA 1
ATOM 1535 C C . MET A 1 207 ? -0.459 25.963 18.182 1.00 16.87 207 MET A C 1
ATOM 1536 O O . MET A 1 207 ? -0.857 25.950 17.016 1.00 15.83 207 MET A O 1
ATOM 1541 N N . PRO A 1 208 ? -0.376 27.098 18.913 1.00 16.33 208 PRO A N 1
ATOM 1542 C CA . PRO A 1 208 ? -0.752 28.335 18.252 1.00 17.12 208 PRO A CA 1
ATOM 1543 C C . PRO A 1 208 ? 0.262 28.750 17.188 1.00 17.38 208 PRO A C 1
ATOM 1544 O O . PRO A 1 208 ? 1.464 28.587 17.366 1.00 18.61 208 PRO A O 1
ATOM 1548 N N A LEU A 1 209 ? -0.305 29.241 16.088 0.50 17.53 209 LEU A N 1
ATOM 1549 N N B LEU A 1 209 ? -0.192 29.330 16.088 0.50 18.04 209 LEU A N 1
ATOM 1550 C CA A LEU A 1 209 ? 0.414 29.875 14.985 0.50 18.19 209 LEU A CA 1
ATOM 1551 C CA B LEU A 1 209 ? 0.756 29.874 15.094 0.50 18.65 209 LEU A CA 1
ATOM 1552 C C A LEU A 1 209 ? 0.033 31.371 15.061 0.50 18.58 209 LEU A C 1
ATOM 1553 C C B LEU A 1 209 ? 1.089 31.350 15.462 0.50 19.08 209 LEU A C 1
ATOM 1554 O O A LEU A 1 209 ? -0.446 31.970 14.096 0.50 19.94 209 LEU A O 1
ATOM 1555 O O B LEU A 1 209 ? 2.141 31.908 15.092 0.50 19.18 209 LEU A O 1
ATOM 1564 N N . MET A 1 210 ? 0.201 31.909 16.271 1.00 19.08 210 MET A N 1
ATOM 1565 C CA . MET A 1 210 ? 0.116 33.342 16.636 1.00 20.15 210 MET A CA 1
ATOM 1566 C C . MET A 1 210 ? 1.305 33.623 17.548 1.00 19.91 210 MET A C 1
ATOM 1567 O O . MET A 1 210 ? 1.783 32.740 18.267 1.00 20.22 210 MET A O 1
ATOM 1572 N N . ALA A 1 211 ? 1.818 34.853 17.532 1.00 19.55 211 ALA A N 1
ATOM 1573 C CA . ALA A 1 211 ? 2.971 35.214 18.380 1.00 20.91 211 ALA A CA 1
ATOM 1574 C C . ALA A 1 211 ? 2.763 34.907 19.866 1.00 20.32 211 ALA A C 1
ATOM 1575 O O . ALA A 1 211 ? 3.688 34.454 20.567 1.00 20.98 211 ALA A O 1
ATOM 1577 N N . VAL A 1 212 ? 1.558 35.188 20.358 1.00 21.86 212 VAL A N 1
ATOM 1578 C CA . VAL A 1 212 ? 1.232 34.890 21.759 1.00 23.60 212 VAL A CA 1
ATOM 1579 C C . VAL A 1 212 ? 0.085 33.914 21.880 1.00 24.04 212 VAL A C 1
ATOM 1580 O O . VAL A 1 212 ? -0.795 33.870 21.032 1.00 24.64 212 VAL A O 1
ATOM 1584 N N . ALA A 1 213 ? 0.031 33.188 22.993 1.00 23.53 213 ALA A N 1
ATOM 1585 C CA . ALA A 1 213 ? -1.076 32.242 23.188 1.00 23.07 213 ALA A CA 1
ATOM 1586 C C . ALA A 1 213 ? -2.143 33.008 23.944 1.00 23.73 213 ALA A C 1
ATOM 1587 O O . ALA A 1 213 ? -2.212 32.942 25.186 1.00 25.14 213 ALA A O 1
ATOM 1589 N N . GLY A 1 214 ? -2.921 33.748 23.166 1.00 23.54 214 GLY A N 1
ATOM 1590 C CA . GLY A 1 214 ? -3.950 34.660 23.658 1.00 25.82 214 GLY A CA 1
ATOM 1591 C C . GLY A 1 214 ? -5.309 34.006 23.771 1.00 25.45 214 GLY A C 1
ATOM 1592 O O . GLY A 1 214 ? -5.436 32.795 24.041 1.00 24.17 214 GLY A O 1
ATOM 1593 N N . ASP A 1 215 ? -6.325 34.833 23.592 1.00 25.92 215 ASP A N 1
ATOM 1594 C CA . ASP A 1 215 ? -7.712 34.416 23.666 1.00 27.22 215 ASP A CA 1
ATOM 1595 C C . ASP A 1 215 ? -8.018 33.242 22.726 1.00 24.83 215 ASP A C 1
ATOM 1596 O O . ASP A 1 215 ? -8.663 32.269 23.129 1.00 25.72 215 ASP A O 1
ATOM 1601 N N . HIS A 1 216 ? -7.620 33.345 21.468 1.00 23.19 216 HIS A N 1
ATOM 1602 C CA . HIS A 1 216 ? -7.913 32.230 20.525 1.00 22.77 216 HIS A CA 1
ATOM 1603 C C . HIS A 1 216 ? -7.257 30.923 20.992 1.00 21.44 216 HIS A C 1
ATOM 1604 O O . HIS A 1 216 ? -7.893 29.879 20.928 1.00 22.48 216 HIS A O 1
ATOM 1611 N N . ALA A 1 217 ? -6.017 30.971 21.474 1.00 20.15 217 ALA A N 1
ATOM 1612 C CA . ALA A 1 217 ? -5.337 29.726 21.898 1.00 20.93 217 ALA A CA 1
ATOM 1613 C C . ALA A 1 217 ? -6.040 29.158 23.128 1.00 23.20 217 ALA A C 1
ATOM 1614 O O . ALA A 1 217 ? -6.281 27.950 23.246 1.00 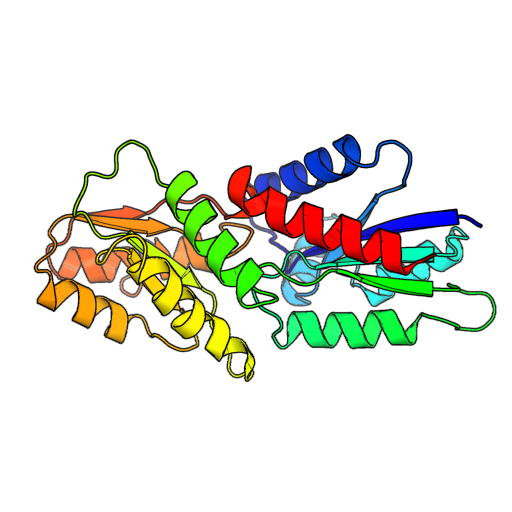22.83 217 ALA A O 1
ATOM 1616 N N . ARG A 1 218 ? -6.390 30.044 24.066 1.00 24.05 218 ARG A N 1
ATOM 1617 C CA . ARG A 1 218 ? -6.914 29.592 25.357 1.00 25.29 218 ARG A CA 1
ATOM 1618 C C . ARG A 1 218 ? -8.370 29.158 25.278 1.00 25.35 218 ARG A C 1
ATOM 1619 O O . ARG A 1 218 ? -8.784 28.250 26.023 1.00 26.71 218 ARG A O 1
ATOM 1627 N N . ASN A 1 219 ? -9.126 29.791 24.384 1.00 25.16 219 ASN A N 1
ATOM 1628 C CA . ASN A 1 219 ? -10.554 29.517 24.244 1.00 27.11 219 ASN A CA 1
ATOM 1629 C C . ASN A 1 219 ? -10.957 28.747 23.009 1.00 26.12 219 ASN A C 1
ATOM 1630 O O . ASN A 1 219 ? -11.571 27.715 23.142 1.00 28.82 219 ASN A O 1
ATOM 1635 N N . ASP A 1 220 ? -10.630 29.210 21.814 1.00 24.03 220 ASP A N 1
ATOM 1636 C CA . ASP A 1 220 ? -11.029 28.482 20.604 1.00 22.38 220 ASP A CA 1
ATOM 1637 C C . ASP A 1 220 ? -10.224 27.193 20.393 1.00 21.61 220 ASP A C 1
ATOM 1638 O O . ASP A 1 220 ? -10.763 26.186 19.967 1.00 19.92 220 ASP A O 1
ATOM 1643 N N . MET A 1 221 ? -8.946 27.227 20.730 1.00 20.80 221 MET A N 1
ATOM 1644 C CA . MET A 1 221 ? -8.099 26.028 20.468 1.00 19.93 221 MET A CA 1
ATOM 1645 C C . MET A 1 221 ? -8.234 25.031 21.630 1.00 21.78 221 MET A C 1
ATOM 1646 O O . MET A 1 221 ? -8.334 23.816 21.411 1.00 21.57 221 MET A O 1
ATOM 1651 N N . ALA A 1 222 ? -8.186 25.545 22.862 1.00 23.20 222 ALA A N 1
ATOM 1652 C CA . ALA A 1 222 ? -8.029 24.689 24.043 1.00 24.88 222 ALA A CA 1
ATOM 1653 C C . ALA A 1 222 ? -9.092 24.897 25.105 1.00 26.60 222 ALA A C 1
ATOM 1654 O O . ALA A 1 222 ? -8.942 24.374 26.215 1.00 27.76 222 ALA A O 1
ATOM 1656 N N . GLY A 1 223 ? -10.143 25.635 24.787 1.00 27.41 223 GLY A N 1
ATOM 1657 C CA . GLY A 1 223 ? -11.194 25.916 25.817 1.00 30.92 223 GLY A CA 1
ATOM 1658 C C . GLY A 1 223 ? -11.936 24.705 26.390 1.00 31.82 223 GLY A C 1
ATOM 1659 O O . GLY A 1 223 ? -11.949 23.608 25.803 1.00 30.83 223 GLY A O 1
ATOM 1660 N N . ASP A 1 224 ? -12.559 24.893 27.556 1.00 33.09 224 ASP A N 1
ATOM 1661 C CA . ASP A 1 224 ? -13.469 23.851 28.071 1.00 34.62 224 ASP A CA 1
ATOM 1662 C C . ASP A 1 224 ? -14.777 23.850 27.311 1.00 34.32 224 ASP A C 1
ATOM 1663 O O . ASP A 1 224 ? -15.517 22.885 27.375 1.00 34.81 224 ASP A O 1
ATOM 1668 N N . GLU A 1 225 ? -15.069 24.926 26.585 1.00 34.86 225 GLU A N 1
ATOM 1669 C CA . GLU A 1 225 ? -16.337 25.016 25.868 1.00 35.47 225 GLU A CA 1
ATOM 1670 C C . GLU A 1 225 ? -16.449 23.974 24.786 1.00 34.83 225 GLU A C 1
ATOM 1671 O O . GLU A 1 225 ? -15.434 23.467 24.278 1.00 33.34 225 GLU A O 1
ATOM 1677 N N . ASP A 1 226 ? -17.695 23.654 24.452 1.00 33.76 226 ASP A N 1
ATOM 1678 C CA . ASP A 1 226 ? -17.998 22.570 23.548 1.00 33.96 226 ASP A CA 1
ATOM 1679 C C . ASP A 1 226 ? -17.368 22.754 22.166 1.00 31.80 226 ASP A C 1
ATOM 1680 O O . ASP A 1 226 ? -17.021 21.767 21.507 1.00 32.65 226 ASP A O 1
ATOM 1685 N N . ASP A 1 227 ? -17.275 24.001 21.709 1.00 29.16 227 ASP A N 1
ATOM 1686 C CA . ASP A 1 227 ? -16.822 24.242 20.350 1.00 28.13 227 ASP A CA 1
ATOM 1687 C C . ASP A 1 227 ? -15.308 24.439 20.278 1.00 25.93 227 ASP A C 1
ATOM 1688 O O . ASP A 1 227 ? -14.800 24.723 19.208 1.00 24.31 227 ASP A O 1
ATOM 1697 N N . SER A 1 228 ? -14.575 24.290 21.377 1.00 23.55 228 SER A N 1
ATOM 1698 C CA . SER A 1 228 ? -13.122 24.419 21.228 1.00 22.04 228 SER A CA 1
ATOM 1699 C C . SER A 1 228 ? -12.571 23.273 20.379 1.00 20.78 228 SER A C 1
ATOM 1700 O O . SER A 1 228 ? -13.191 22.217 20.299 1.00 20.89 228 SER A O 1
ATOM 1703 N N . TRP A 1 229 ? -11.374 23.460 19.816 1.00 19.17 229 TRP A N 1
ATOM 1704 C CA . TRP A 1 229 ? -10.774 22.388 19.028 1.00 17.64 229 TRP A CA 1
ATOM 1705 C C . TRP A 1 229 ? -10.519 21.147 19.904 1.00 18.07 229 TRP A C 1
ATOM 1706 O O . TRP A 1 229 ? -10.765 20.003 19.466 1.00 18.74 229 TRP A O 1
ATOM 1717 N N . THR A 1 230 ? -10.067 21.365 21.135 1.00 18.49 230 THR A N 1
ATOM 1718 C CA . THR A 1 230 ? -9.763 20.241 22.037 1.00 18.85 230 THR A CA 1
ATOM 1719 C C . THR A 1 230 ? -11.064 19.524 22.417 1.00 19.14 230 THR A C 1
ATOM 1720 O O . THR A 1 230 ? -11.102 18.280 22.411 1.00 19.20 230 THR A O 1
ATOM 1724 N N . SER A 1 231 ? -12.143 20.284 22.681 1.00 18.87 231 SER A N 1
ATOM 1725 C CA . SER A 1 231 ? -13.448 19.643 22.946 1.00 19.82 231 SER A CA 1
ATOM 1726 C C . SER A 1 231 ? -13.941 18.852 21.752 1.00 18.98 231 SER A C 1
ATOM 1727 O O . SER A 1 231 ? -14.456 17.723 21.923 1.00 20.17 231 SER A O 1
ATOM 1730 N N . GLN A 1 232 ? -13.823 19.409 20.542 1.00 18.85 232 GLN A N 1
ATOM 1731 C CA . GLN A 1 232 ? -14.332 18.700 19.377 1.00 19.38 232 GLN A CA 1
ATOM 1732 C C . GLN A 1 232 ? -13.514 17.448 19.105 1.00 19.12 232 GLN A C 1
ATOM 1733 O O . GLN A 1 232 ? -14.055 16.399 18.740 1.00 19.55 232 GLN A O 1
ATOM 1739 N N . LEU A 1 233 ? -12.201 17.538 19.300 1.00 18.34 233 LEU A N 1
ATOM 1740 C CA . LEU A 1 233 ? -11.376 16.334 19.123 1.00 18.99 233 LEU A CA 1
ATOM 1741 C C . LEU A 1 233 ? -11.719 15.233 20.141 1.00 19.24 233 LEU A C 1
ATOM 1742 O O . LEU A 1 233 ? -11.793 14.048 19.774 1.00 18.63 233 LEU A O 1
ATOM 1747 N N . ALA A 1 234 ? -11.905 15.608 21.408 1.00 19.31 234 ALA A N 1
ATOM 1748 C CA . ALA A 1 234 ? -12.247 14.643 22.464 1.00 20.34 234 ALA A CA 1
ATOM 1749 C C . ALA A 1 234 ? -13.556 13.944 22.124 1.00 21.41 234 ALA A C 1
ATOM 1750 O O . ALA A 1 234 ? -13.686 12.738 22.371 1.00 20.99 234 ALA A O 1
ATOM 1752 N N . ARG A 1 235 ? -14.498 14.658 21.514 1.00 20.53 235 ARG A N 1
ATOM 1753 C CA . ARG A 1 235 ? -15.754 14.009 21.122 1.00 23.36 235 ARG A CA 1
ATOM 1754 C C . ARG A 1 235 ? -15.591 12.944 20.047 1.00 24.17 235 ARG A C 1
ATOM 1755 O O . ARG A 1 235 ? -16.435 12.032 19.939 1.00 24.44 235 ARG A O 1
ATOM 1763 N N . ARG A 1 236 ? -14.515 13.075 19.265 1.00 23.08 236 ARG A N 1
ATOM 1764 C CA . ARG A 1 236 ? -14.115 12.176 18.176 1.00 23.59 236 ARG A CA 1
ATOM 1765 C C . ARG A 1 236 ? -13.207 11.073 18.737 1.00 21.16 236 ARG A C 1
ATOM 1766 O O . ARG A 1 236 ? -12.610 10.308 17.982 1.00 22.66 236 ARG A O 1
ATOM 1781 N N . GLY A 1 237 ? -13.028 10.996 20.052 1.00 20.25 237 GLY A N 1
ATOM 1782 C CA . GLY A 1 237 ? -12.160 9.957 20.631 1.00 19.16 237 GLY A CA 1
ATOM 1783 C C . GLY A 1 237 ? -10.658 10.189 20.463 1.00 19.17 237 GLY A C 1
ATOM 1784 O O . GLY A 1 237 ? -9.877 9.261 20.576 1.00 19.32 237 GLY A O 1
ATOM 1785 N N . ILE A 1 238 ? -10.274 11.432 20.177 1.00 19.22 238 ILE A N 1
ATOM 1786 C CA . ILE A 1 238 ? -8.849 11.771 20.023 1.00 18.74 238 ILE A CA 1
ATOM 1787 C C . ILE A 1 238 ? -8.312 12.380 21.313 1.00 19.33 238 ILE A C 1
ATOM 1788 O O . ILE A 1 238 ? -8.988 13.222 21.903 1.00 20.70 238 ILE A O 1
ATOM 1793 N N . GLU A 1 239 ? -7.120 11.968 21.745 1.00 19.39 239 GLU A N 1
ATOM 1794 C CA . GLU A 1 239 ? -6.466 12.604 22.894 1.00 18.95 239 GLU A CA 1
ATOM 1795 C C . GLU A 1 239 ? -5.824 13.886 22.342 1.00 19.48 239 GLU A C 1
ATOM 1796 O O . GLU A 1 239 ? -4.854 13.812 21.580 1.00 19.11 239 GLU A O 1
ATOM 1802 N N . ALA A 1 240 ? -6.405 15.037 22.659 1.00 20.36 240 ALA A N 1
ATOM 1803 C CA . ALA A 1 240 ? -5.888 16.328 22.180 1.00 19.56 240 ALA A CA 1
ATOM 1804 C C . ALA A 1 240 ? -4.860 16.866 23.170 1.00 20.80 240 ALA A C 1
ATOM 1805 O O . ALA A 1 240 ? -5.072 16.800 24.385 1.00 21.67 240 ALA A O 1
ATOM 1807 N N . LYS A 1 241 ? -3.738 17.374 22.680 1.00 20.07 241 LYS A N 1
ATOM 1808 C CA . LYS A 1 241 ? -2.673 17.812 23.576 1.00 19.80 241 LYS A CA 1
ATOM 1809 C C . LYS A 1 241 ? -2.366 19.271 23.181 1.00 19.24 241 LYS A C 1
ATOM 1810 O O . LYS A 1 241 ? -1.489 19.524 22.373 1.00 19.19 241 LYS A O 1
ATOM 1816 N N . PRO A 1 242 ? -3.073 20.230 23.792 1.00 19.97 242 PRO A N 1
ATOM 1817 C CA . PRO A 1 242 ? -2.860 21.639 23.450 1.00 19.02 242 PRO A CA 1
ATOM 1818 C C . PRO A 1 242 ? -1.607 22.143 24.115 1.00 20.62 242 PRO A C 1
ATOM 1819 O O . PRO A 1 242 ? -1.265 21.703 25.246 1.00 20.89 242 PRO A O 1
ATOM 1823 N N . VAL A 1 243 ? -0.888 23.023 23.412 1.00 20.15 243 VAL A N 1
ATOM 1824 C CA . VAL A 1 243 ? 0.344 23.577 23.952 1.00 21.03 243 VAL A CA 1
ATOM 1825 C C . VAL A 1 243 ? 0.123 25.070 23.979 1.00 21.23 243 VAL A C 1
ATOM 1826 O O . VAL A 1 243 ? 0.022 25.697 22.932 1.00 20.86 243 VAL A O 1
ATOM 1830 N N . LEU A 1 244 ? 0.047 25.646 25.173 1.00 20.53 244 LEU A N 1
ATOM 1831 C CA . LEU A 1 244 ? -0.308 27.057 25.253 1.00 22.29 244 LEU A CA 1
ATOM 1832 C C . LEU A 1 244 ? 0.945 27.940 25.235 1.00 23.20 244 LEU A C 1
ATOM 1833 O O . LEU A 1 244 ? 1.259 28.654 26.212 1.00 23.54 244 LEU A O 1
ATOM 1838 N N . HIS A 1 245 ? 1.689 27.835 24.143 1.00 22.66 245 HIS A N 1
ATOM 1839 C CA . HIS A 1 245 ? 2.862 28.677 23.941 1.00 25.32 245 HIS A CA 1
ATOM 1840 C C . HIS A 1 245 ? 2.773 29.372 22.594 1.00 24.25 245 HIS A C 1
ATOM 1841 O O . HIS A 1 245 ? 2.589 28.726 21.553 1.00 24.06 245 HIS A O 1
ATOM 1848 N N . GLY A 1 246 ? 2.885 30.706 22.600 1.00 22.35 246 GLY A N 1
ATOM 1849 C CA . GLY A 1 246 ? 2.878 31.416 21.342 1.00 20.58 246 GLY A CA 1
ATOM 1850 C C . GLY A 1 246 ? 4.183 31.219 20.588 1.00 20.58 246 GLY A C 1
ATOM 1851 O O . GLY A 1 246 ? 5.199 30.812 21.171 1.00 21.75 246 GLY A O 1
ATOM 1852 N N . THR A 1 247 ? 4.205 31.538 19.297 1.00 20.44 247 THR A N 1
ATOM 1853 C CA . THR A 1 247 ? 5.412 31.298 18.542 1.00 20.61 247 THR A CA 1
ATOM 1854 C C . THR A 1 247 ? 6.549 32.201 18.958 1.00 21.16 247 THR A C 1
ATOM 1855 O O . THR A 1 247 ? 7.681 31.849 18.721 1.00 21.23 247 THR A O 1
ATOM 1859 N N . ALA A 1 248 ? 6.241 33.337 19.591 1.00 22.31 248 ALA A N 1
ATOM 1860 C CA . ALA A 1 248 ? 7.310 34.247 20.068 1.00 24.02 248 ALA A CA 1
ATOM 1861 C C . ALA A 1 248 ? 8.141 33.599 21.206 1.00 25.39 248 ALA A C 1
ATOM 1862 O O . ALA A 1 248 ? 9.253 34.038 21.496 1.00 26.67 248 ALA A O 1
ATOM 1864 N N . GLU A 1 249 ? 7.614 32.552 21.835 1.00 25.21 249 GLU A N 1
ATOM 1865 C CA . GLU A 1 249 ? 8.380 31.791 22.826 1.00 26.25 249 GLU A CA 1
ATOM 1866 C C . GLU A 1 249 ? 9.500 30.996 22.191 1.00 26.83 249 GLU A C 1
ATOM 1867 O O . GLU A 1 249 ? 10.513 30.705 22.844 1.00 28.16 249 GLU A O 1
ATOM 1873 N N . SER A 1 250 ? 9.386 30.674 20.903 1.00 25.60 250 SER A N 1
ATOM 1874 C CA . SER A 1 250 ? 10.430 29.889 20.260 1.00 24.83 250 SER A CA 1
ATOM 1875 C C . SER A 1 250 ? 11.610 30.717 19.790 1.00 24.88 250 SER A C 1
ATOM 1876 O O . SER A 1 250 ? 11.441 31.642 19.013 1.00 25.07 250 SER A O 1
ATOM 1879 N N . ASP A 1 251 ? 12.829 30.346 20.193 1.00 25.26 251 ASP A N 1
ATOM 1880 C CA . ASP A 1 251 ? 14.019 30.993 19.620 1.00 24.59 251 ASP A CA 1
ATOM 1881 C C . ASP A 1 251 ? 14.098 30.829 18.132 1.00 23.84 251 ASP A C 1
ATOM 1882 O O . ASP A 1 251 ? 14.456 31.767 17.451 1.00 23.56 251 ASP A O 1
ATOM 1887 N N . ALA A 1 252 ? 13.798 29.633 17.595 1.00 22.40 252 ALA A N 1
ATOM 1888 C CA . ALA A 1 252 ? 13.916 29.464 16.159 1.00 21.50 252 ALA A CA 1
ATOM 1889 C C . ALA A 1 252 ? 12.916 30.335 15.406 1.00 20.50 252 ALA A C 1
ATOM 1890 O O . ALA A 1 252 ? 13.266 30.920 14.396 1.00 20.41 252 ALA A O 1
ATOM 1892 N N . VAL A 1 253 ? 11.681 30.400 15.907 1.00 20.15 253 VAL A N 1
ATOM 1893 C CA . VAL A 1 253 ? 10.681 31.231 15.218 1.00 21.29 253 VAL A CA 1
ATOM 1894 C C . VAL A 1 253 ? 11.038 32.709 15.384 1.00 21.18 253 VAL A C 1
ATOM 1895 O O . VAL A 1 253 ? 11.000 33.479 14.428 1.00 20.44 253 VAL A O 1
ATOM 1899 N N . ALA A 1 254 ? 11.396 33.102 16.594 1.00 22.23 254 ALA A N 1
ATOM 1900 C CA . ALA A 1 254 ? 11.797 34.515 16.870 1.00 23.22 254 ALA A CA 1
ATOM 1901 C C . ALA A 1 254 ? 12.904 35.012 16.011 1.00 23.88 254 ALA A C 1
ATOM 1902 O O . ALA A 1 254 ? 12.927 36.200 15.633 1.00 24.76 254 ALA A O 1
ATOM 1904 N N . ALA A 1 255 ? 13.853 34.143 15.650 1.00 21.72 255 ALA A N 1
ATOM 1905 C CA . ALA A 1 255 ? 14.962 34.578 14.786 1.00 22.34 255 ALA A CA 1
ATOM 1906 C C . ALA A 1 255 ? 14.501 35.180 13.468 1.00 21.28 255 ALA A C 1
ATOM 1907 O O . ALA A 1 255 ? 15.218 35.970 12.859 1.00 21.12 255 ALA A O 1
ATOM 1909 N N . ILE A 1 256 ? 13.338 34.727 12.978 1.00 20.23 256 ILE A N 1
ATOM 1910 C CA . ILE A 1 256 ? 12.834 35.167 11.697 1.00 19.95 256 ILE A CA 1
ATOM 1911 C C . ILE A 1 256 ? 12.356 36.623 11.812 1.00 20.82 256 ILE A C 1
ATOM 1912 O O . ILE A 1 256 ? 12.720 37.461 10.959 1.00 19.92 256 ILE A O 1
ATOM 1917 N N . TRP A 1 257 ? 11.600 36.919 12.877 1.00 20.56 257 TRP A N 1
ATOM 1918 C CA . TRP A 1 257 ? 11.202 38.333 13.098 1.00 20.73 257 TRP A CA 1
ATOM 1919 C C . TRP A 1 257 ? 12.463 39.183 13.301 1.00 21.02 257 TRP A C 1
ATOM 1920 O O . TRP A 1 257 ? 12.553 40.323 12.820 1.00 19.70 257 TRP A O 1
ATOM 1931 N N . LEU A 1 258 ? 13.446 38.631 14.029 1.00 21.55 258 LEU A N 1
ATOM 1932 C CA . LEU A 1 258 ? 14.727 39.388 14.253 1.00 22.19 258 LEU A CA 1
ATOM 1933 C C . LEU A 1 258 ? 15.464 39.709 12.977 1.00 22.74 258 LEU A C 1
ATOM 1934 O O . LEU A 1 258 ? 16.027 40.791 12.857 1.00 22.16 258 LEU A O 1
ATOM 1939 N N . ARG A 1 259 ? 15.467 38.791 12.005 1.00 21.83 259 ARG A N 1
ATOM 1940 C CA . ARG A 1 259 ? 16.108 39.082 10.722 1.00 22.54 259 ARG A CA 1
ATOM 1941 C C . ARG A 1 259 ? 15.297 40.136 9.989 1.00 21.96 259 ARG A C 1
ATOM 1942 O O . ARG A 1 259 ? 15.877 41.021 9.361 1.00 22.17 259 ARG A O 1
ATOM 1950 N N . HIS A 1 260 ? 13.964 40.088 10.109 1.00 20.71 260 HIS A N 1
ATOM 1951 C CA . HIS A 1 260 ? 13.133 41.093 9.431 1.00 20.51 260 HIS A CA 1
ATOM 1952 C C . HIS A 1 260 ? 13.413 42.497 10.020 1.00 20.05 260 HIS A C 1
ATOM 1953 O O . HIS A 1 260 ? 13.432 43.462 9.291 1.00 21.75 260 HIS A O 1
ATOM 1960 N N . LEU A 1 261 ? 13.617 42.554 11.325 1.00 20.71 261 LEU A N 1
ATOM 1961 C CA . LEU A 1 261 ? 14.014 43.804 11.996 1.00 20.71 261 LEU A CA 1
ATOM 1962 C C . LEU A 1 261 ? 15.396 44.271 11.512 1.00 22.77 261 LEU A C 1
ATOM 1963 O O . LEU A 1 261 ? 15.582 45.452 11.192 1.00 23.02 261 LEU A O 1
ATOM 1968 N N . ASP A 1 262 ? 16.367 43.357 11.400 1.00 22.33 262 ASP A N 1
ATOM 1969 C CA . ASP A 1 262 ? 17.654 43.743 10.792 1.00 23.26 262 ASP A CA 1
ATOM 1970 C C . ASP A 1 262 ? 17.472 44.380 9.431 1.00 23.63 262 ASP A C 1
ATOM 1971 O O . ASP A 1 262 ? 18.134 45.386 9.108 1.00 24.46 262 ASP A O 1
ATOM 1976 N N . ASP A 1 263 ? 16.611 43.782 8.612 1.00 22.74 263 ASP A N 1
ATOM 1977 C CA . ASP A 1 263 ? 16.369 44.261 7.275 1.00 22.53 263 ASP A CA 1
ATOM 1978 C C . ASP A 1 263 ? 15.755 45.672 7.348 1.00 21.99 263 ASP A C 1
ATOM 1979 O O . ASP A 1 263 ? 16.139 46.555 6.558 1.00 22.82 263 ASP A O 1
ATOM 1984 N N . ALA A 1 264 ? 14.829 45.873 8.291 1.00 21.61 264 ALA A N 1
ATOM 1985 C CA . ALA A 1 264 ? 14.154 47.161 8.379 1.00 22.23 264 ALA A CA 1
ATOM 1986 C C . ALA A 1 264 ? 15.144 48.242 8.857 1.00 21.91 264 ALA A C 1
ATOM 1987 O O . ALA A 1 264 ? 15.112 49.385 8.346 1.00 23.44 264 ALA A O 1
ATOM 1989 N N . LEU A 1 265 ? 15.989 47.887 9.811 1.00 22.74 265 LEU A N 1
ATOM 1990 C CA . LEU A 1 265 ? 17.064 48.793 10.267 1.00 23.21 265 LEU A CA 1
ATOM 1991 C C . LEU A 1 265 ? 17.970 49.186 9.110 1.00 25.51 265 LEU A C 1
ATOM 1992 O O . LEU A 1 265 ? 18.310 50.383 8.937 1.00 24.74 265 LEU A O 1
ATOM 1997 N N . ALA A 1 266 ? 18.351 48.201 8.287 1.00 25.22 266 ALA A N 1
ATOM 1998 C CA . ALA A 1 266 ? 19.194 48.508 7.132 1.00 25.75 266 ALA A CA 1
ATOM 1999 C C . ALA A 1 266 ? 18.501 49.460 6.163 1.00 26.08 266 ALA A C 1
ATOM 2000 O O . ALA A 1 266 ? 19.157 50.305 5.553 1.00 26.58 266 ALA A O 1
ATOM 2002 N N . ARG A 1 267 ? 17.174 49.380 6.047 1.00 25.68 267 ARG A N 1
ATOM 2003 C CA . ARG A 1 267 ? 16.448 50.221 5.110 1.00 25.21 267 ARG A CA 1
ATOM 2004 C C . ARG A 1 267 ? 16.371 51.697 5.536 1.00 26.42 267 ARG A C 1
ATOM 2005 O O . ARG A 1 267 ? 15.905 52.530 4.756 1.00 27.16 267 ARG A O 1
ATOM 2013 N N . LEU A 1 268 ? 16.800 51.992 6.755 1.00 26.75 268 LEU A N 1
ATOM 2014 C CA . LEU A 1 268 ? 16.771 53.379 7.275 1.00 28.97 268 LEU A CA 1
ATOM 2015 C C . LEU A 1 268 ? 17.930 54.173 6.692 1.00 31.68 268 LEU A C 1
ATOM 2016 O O . LEU A 1 268 ? 17.896 55.413 6.705 1.00 32.14 268 LEU A O 1
ATOM 2021 N N . ASN A 1 269 ? 18.966 53.455 6.244 1.00 35.05 269 ASN A N 1
ATOM 2022 C CA . ASN A 1 269 ? 20.231 54.081 5.802 1.00 39.52 269 ASN A CA 1
ATOM 2023 C C . ASN A 1 269 ? 20.130 54.541 4.383 1.00 40.97 269 ASN A C 1
ATOM 2024 O O . ASN A 1 269 ? 19.363 53.992 3.588 1.00 41.96 269 ASN A O 1
#

Sequence (262 aa):
QKTGILLVAFGTSVEEARPALDKMGDRVRAAHPDIPVRWAYTAKMIRAKLRAEGIAAPSPAEALAGMAEEGFTHVAVQSLHTIPGEEFHGLLETAHAFQGLPKGLTRVSVGLPLIGTTADAEAVAEALVASLPADRKPGEPVVFMGHGTPHPADICYPGLQYYLWRLDPDLLVGTVEGSPSFDNVMAELDVRKAKRVWLMPLLMAVAGDHARNDMAGDEDDSWTSQLARRGIEAKPVLHGTAESDAVAAIWLRHLDDALARLN

Secondary structure (DSSP, 8-state):
--EEEEEEE-----TTTTHHHHHHHHHHHHH-TTS-EEEEES-HHHHHHHHHTT-----HHHHHHHHHHTT--EEEEEE--SSSSHHHHHHHHHHHHHTT-TTS-SEEEEE--SS-SHHHHHHHHHHHHHHS-TTPPTT--EEEEE---SSGGGGHHHHHHHHHHTT-TTEEEEESSSSS-HHHHHHHHHHHT-SEEEEEEESSS--HIIIIIIT-SSTTSHHHHHHHTT-EEEE----GGG-HHHHHHHHHHHHHHHH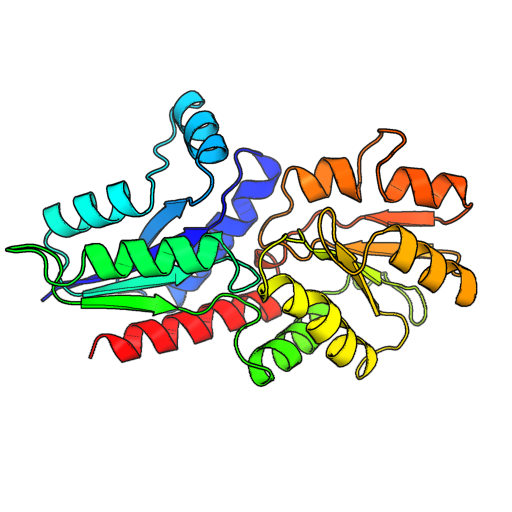TT-

Solvent-accessible surface area: 11961 Å² total; per-residue (Å²): 160,81,37,0,0,0,0,0,2,85,6,9,20,33,123,124,4,66,75,2,13,94,87,1,2,94,35,2,119,84,55,27,110,135,43,50,7,78,52,0,32,23,11,157,115,26,23,33,96,5,127,91,98,72,56,92,5,38,16,13,43,101,10,0,50,33,2,27,156,81,39,3,32,33,0,0,0,2,0,5,16,14,16,31,4,118,65,8,79,32,3,48,137,37,0,88,62,32,66,54,90,121,214,24,3,81,64,0,2,11,0,66,0,0,7,26,74,100,75,17,5,87,28,0,0,93,7,1,56,76,34,27,34,108,111,34,119,131,47,20,2,0,0,0,0,0,49,4,21,139,38,109,8,21,123,18,5,46,28,0,12,116,38,0,103,170,80,27,89,24,0,1,1,0,2,50,99,21,57,22,38,16,102,73,2,14,56,56,1,72,128,69,173,17,171,79,0,18,0,13,1,2,34,12,16,7,8,80,32,0,96,59,48,0,21,6,149,89,106,112,0,12,18,22,40,0,67,152,114,67,14,82,21,73,55,22,81,98,3,8,1,47,19,110,39,0,0,37,3,1,34,118,8,0,69,76,0,23,63,107,18,178

Organism: Nitratidesulfovibrio vulgaris (strain ATCC 29579 / DSM 644 / CCUG 34227 / NCIMB 8303 / VKM B-1760 / Hildenborough) (NCBI:txid882)

InterPro domains:
  IPR010388 Anaerobic cobalt chelatase [PF06180] (39-293)
  IPR010388 Anaerobic cobalt chelatase [PIRSF033579] (37-295)

B-factor: mean 25.88, std 10.29, range [12.24, 81.68]